Protein AF-A0A2N5S054-F1 (afdb_monomer)

Nearest PDB structures (foldseek):
  4c1m-assembly1_D  TM=6.687E-01  e=3.571E-03  Homo sapiens
  7qzr-assembly2_D  TM=5.203E-01  e=6.851E-03  Homo sapiens

Secondary structure (DSSP, 8-state):
----------------------PPP---PPPGGGS--S-SSS--HHHH-SSHHHHTTTB---TTTTTS-PBPTT--S-GGGGGS-HHHHHHHHHHHHHHHHHHHHHHHH-TT--S-SSGGG-S-HHHHHHHHHHHHHHHHHHHHHHHHHIIIIIIHHHHTTGGGSS------TTS--EETTEEPP-SS-----HHHHHHT--GGG--HHHHHHHHHHHHT-S--TTSPPSSPBPTTT-PBPHHHHHHHHHHHHHSPPPPP-TT-S-GGGHHHHHHHHHHHHHHHHHHHTT-

Organism: NCBI:txid200324

pLDDT: mean 81.99, std 19.36, range [29.09, 98.69]

Sequence (291 aa):
MDSKPNSDNPKPEQNQKKPESNDPPKKRGRSKQWQNLTSSYLSLDPLYGVDQTKQDKVWDYSEGNLGKGLLYPDTFASSRLLLMPSASCALLVLFCRNHNRVAERVLQLNEQKRWNTNPSELSSQEQRRKQDDEVFGAARLVNCNYFVQMILHDYLQSILGSVQADSDWSLDPRMQVKTLLGTTPKAVGNSVSIEFNILYRWHSCLSMLQTQWLEEQMSKGLPSRMKQGTYERDPNTGRFRDEDIARILRDSTNDVAGAFGAHHTPAVMRWIDCQGMRTARCEKEMAQIKQ

Radius of gyration: 26.97 Å; Cα contacts (8 Å, |Δi|>4): 244; chains: 1; bounding box: 60×83×76 Å

Mean predicted aligned error: 10.72 Å

Solvent-accessible surface area (backbone atoms only — not comparable to full-atom values): 17677 Å² total; per-residue (Å²): 135,88,82,84,87,88,78,89,86,88,83,82,88,79,86,74,82,74,81,82,74,88,65,74,78,76,72,79,68,80,75,67,83,88,55,81,87,59,75,60,59,81,68,52,37,56,44,48,26,79,46,69,81,40,26,62,73,25,44,37,74,50,84,95,42,39,26,44,25,33,54,40,55,60,41,56,42,45,69,71,48,76,80,46,64,68,49,64,46,45,52,44,29,51,52,35,50,49,27,36,55,40,14,53,48,52,44,70,61,39,86,83,63,82,67,64,71,56,32,84,76,50,90,43,73,66,58,18,49,54,44,12,54,53,36,28,50,52,19,49,53,53,45,27,47,53,54,51,48,47,42,34,59,52,50,48,23,56,79,69,49,35,76,80,44,100,51,92,73,57,71,59,90,80,62,82,62,78,48,100,91,44,76,69,89,73,90,84,72,71,74,77,49,69,67,58,59,61,69,68,65,59,60,19,37,50,22,70,68,58,45,54,52,49,47,52,45,58,72,74,41,74,79,62,101,79,64,83,61,101,67,68,56,43,89,87,71,49,32,63,54,66,70,56,47,52,48,45,47,52,55,54,71,71,52,64,61,31,60,85,56,87,93,41,54,46,77,84,48,44,63,59,52,52,48,51,56,50,51,59,51,58,48,55,58,57,56,63,76,72,113

InterPro domains:
  IPR010255 Haem peroxidase superfamily [SSF48113] (29-281)
  IPR019791 Haem peroxidase, animal-type [PF03098] (88-263)
  IPR019791 Haem peroxidase, animal-type [PS50292] (1-291)
  IPR037120 Haem peroxidase domain superfamily, animal type [G3DSA:1.10.640.10] (2-280)
  IPR050783 Oxylipin biosynthesis and metabolism [PTHR11903] (30-281)

Foldseek 3Di:
DDDDDDDDDDDDDPPDDDPDPPDDPPPPPDPCVPPDQADLDLQPCQAQNRDPVLNVVQWDCPPQCQLLLAGAQLDGRDPVCVLPACLVSLVSNVLNVQLSVQSLVCLVPCVVVPGPSRLVPDPDSVNSNVSNVVSNVVSSVVSSVVVVCCCFQPVVCVVVVVVVPPDSDTDDLPDWDADPVGTDDPPPDDDQDLVNVLVPPVLLFAFPVRLVVSVVCVVVPPDDPDDDDPFDADPVRRYTDPVVSVVSNVVVVVGGTGDDDPPSRRPSCVVVNVVSVVVVVVVVVVVVVVD

Structure (mmCIF, N/CA/C/O backbone):
data_AF-A0A2N5S054-F1
#
_entry.id   AF-A0A2N5S054-F1
#
loop_
_atom_site.group_PDB
_atom_site.id
_atom_site.type_symbol
_atom_site.label_atom_id
_atom_site.label_alt_id
_atom_site.label_comp_id
_atom_site.label_asym_id
_atom_site.label_entity_id
_atom_site.label_seq_id
_atom_site.pdbx_PDB_ins_code
_atom_site.Cartn_x
_atom_site.Cartn_y
_atom_site.Cartn_z
_atom_site.occupancy
_atom_site.B_iso_or_equiv
_atom_site.auth_seq_id
_atom_site.auth_comp_id
_atom_site.auth_asym_id
_atom_site.auth_atom_id
_atom_site.pdbx_PDB_model_num
ATOM 1 N N . MET A 1 1 ? 19.053 49.760 -49.412 1.00 30.61 1 MET A N 1
ATOM 2 C CA . MET A 1 1 ? 19.128 51.202 -49.135 1.00 30.61 1 MET A CA 1
ATOM 3 C C . MET A 1 1 ? 17.710 51.698 -48.945 1.00 30.61 1 MET A C 1
ATOM 5 O O . MET A 1 1 ? 16.926 51.628 -49.877 1.00 30.61 1 MET A O 1
ATOM 9 N N . ASP A 1 2 ? 17.414 52.000 -47.683 1.00 30.97 2 ASP A N 1
ATOM 10 C CA . ASP A 1 2 ? 16.563 53.074 -47.163 1.00 30.97 2 ASP A CA 1
ATOM 11 C C . ASP A 1 2 ? 15.154 53.267 -47.728 1.00 30.97 2 ASP A C 1
ATOM 13 O O . ASP A 1 2 ? 14.963 53.674 -48.866 1.00 30.97 2 ASP A O 1
ATOM 17 N N . SER A 1 3 ? 14.138 53.140 -46.868 1.00 29.09 3 SER A N 1
ATOM 18 C CA . SER A 1 3 ? 13.658 54.259 -46.029 1.00 29.09 3 SER A CA 1
ATOM 19 C C . SER A 1 3 ? 12.203 54.033 -45.567 1.00 29.09 3 SER A C 1
ATOM 21 O O . SER A 1 3 ? 11.281 53.885 -46.359 1.00 29.09 3 SER A O 1
ATOM 23 N N . LYS A 1 4 ? 11.986 54.021 -44.245 1.00 39.56 4 LYS A N 1
ATOM 24 C CA . LYS A 1 4 ? 10.765 54.584 -43.622 1.00 39.56 4 LYS A CA 1
ATOM 25 C C . LYS A 1 4 ? 10.947 56.121 -43.614 1.00 39.56 4 LYS A C 1
ATOM 27 O O . LYS A 1 4 ? 12.121 56.505 -43.595 1.00 39.56 4 LYS A O 1
ATOM 32 N N . PRO A 1 5 ? 9.917 57.009 -43.566 1.00 46.81 5 PRO A N 1
ATOM 33 C CA . PRO A 1 5 ? 9.074 57.172 -42.358 1.00 46.81 5 PRO A CA 1
ATOM 34 C C . PRO A 1 5 ? 7.695 57.885 -42.523 1.00 46.81 5 PRO A C 1
ATOM 36 O O . PRO A 1 5 ? 7.260 58.193 -43.627 1.00 46.81 5 PRO A O 1
ATOM 39 N N . ASN A 1 6 ? 7.100 58.194 -41.354 1.00 31.61 6 ASN A N 1
ATOM 40 C CA . ASN A 1 6 ? 6.039 59.166 -41.012 1.00 31.61 6 ASN A CA 1
ATOM 41 C C . ASN A 1 6 ? 4.564 58.729 -41.099 1.00 31.61 6 ASN A C 1
ATOM 43 O O . ASN A 1 6 ? 4.168 58.070 -42.049 1.00 31.61 6 ASN A O 1
ATOM 47 N N . SER A 1 7 ? 3.662 59.105 -40.180 1.00 32.12 7 SER A N 1
ATOM 48 C CA . SER A 1 7 ? 3.719 59.785 -38.858 1.00 32.12 7 SER A CA 1
ATOM 49 C C . SER A 1 7 ? 2.276 59.933 -38.327 1.00 32.12 7 SER A C 1
ATOM 51 O O . SER A 1 7 ? 1.384 60.129 -39.145 1.00 32.12 7 SER A O 1
ATOM 53 N N . ASP A 1 8 ? 2.096 59.857 -36.998 1.00 30.77 8 ASP A N 1
ATOM 54 C CA . ASP A 1 8 ? 1.244 60.667 -36.081 1.00 30.77 8 ASP A CA 1
ATOM 55 C C . ASP A 1 8 ? -0.189 61.070 -36.529 1.00 30.77 8 ASP A C 1
ATOM 57 O O . ASP A 1 8 ? -0.374 61.636 -37.596 1.00 30.77 8 ASP A O 1
ATOM 61 N N . ASN A 1 9 ? -1.296 60.940 -35.774 1.00 32.72 9 ASN A N 1
ATOM 62 C CA . ASN A 1 9 ? -1.596 61.259 -34.359 1.00 32.72 9 ASN A CA 1
ATOM 63 C C . ASN A 1 9 ? -3.137 60.992 -34.123 1.00 32.72 9 ASN A C 1
ATOM 65 O O . ASN A 1 9 ? -3.828 60.666 -35.088 1.00 32.72 9 ASN A O 1
ATOM 69 N N . PRO A 1 10 ? -3.793 61.286 -32.974 1.00 38.50 10 PRO A N 1
ATOM 70 C CA . PRO A 1 10 ? -3.786 60.643 -31.649 1.00 38.50 10 PRO A CA 1
ATOM 71 C C . PRO A 1 10 ? -5.202 60.145 -31.197 1.00 38.50 10 PRO A C 1
ATOM 73 O O . PRO A 1 10 ? -6.227 60.561 -31.735 1.00 38.50 10 PRO A O 1
ATOM 76 N N . LYS A 1 11 ? -5.315 59.311 -30.148 1.00 29.77 11 LYS A N 1
ATOM 77 C CA . LYS A 1 11 ? -6.580 59.113 -29.388 1.00 29.77 11 LYS A CA 1
ATOM 78 C C . LYS A 1 11 ? -6.310 59.048 -27.871 1.00 29.77 11 LYS A C 1
ATOM 80 O O . LYS A 1 11 ? -5.222 58.634 -27.487 1.00 29.77 11 LYS A O 1
ATOM 85 N N . PRO A 1 12 ? -7.252 59.506 -27.024 1.00 32.34 12 PRO A N 1
ATOM 86 C CA . PRO A 1 12 ? -6.952 60.217 -25.778 1.00 32.34 12 PRO A CA 1
ATOM 87 C C . PRO A 1 12 ? -6.637 59.307 -24.587 1.00 32.34 12 PRO A C 1
ATOM 89 O O . PRO A 1 12 ? -7.270 58.267 -24.406 1.00 32.34 12 PRO A O 1
ATOM 92 N N . GLU A 1 13 ? -5.728 59.766 -23.726 1.00 35.09 13 GLU A N 1
ATOM 93 C CA . GLU A 1 13 ? -5.459 59.195 -22.405 1.00 35.09 13 GLU A CA 1
ATOM 94 C C . GLU A 1 13 ? -6.691 59.316 -21.494 1.00 35.09 13 GLU A C 1
ATOM 96 O O . GLU A 1 13 ? -7.035 60.396 -21.011 1.00 35.09 13 GLU A O 1
ATOM 101 N N . GLN A 1 14 ? -7.344 58.189 -21.206 1.00 34.50 14 GLN A N 1
ATOM 102 C CA . GLN A 1 14 ? -8.217 58.080 -20.041 1.00 34.50 14 GLN A CA 1
ATOM 103 C C . GLN A 1 14 ? -7.384 57.635 -18.844 1.00 34.50 14 GLN A C 1
ATOM 105 O O . GLN A 1 14 ? -7.076 56.459 -18.656 1.00 34.50 14 GLN A O 1
ATOM 110 N N . ASN A 1 15 ? -7.023 58.617 -18.028 1.00 38.12 15 ASN A N 1
ATOM 111 C CA . ASN A 1 15 ? -6.326 58.441 -16.766 1.00 38.12 15 ASN A CA 1
ATOM 112 C C . ASN A 1 15 ? -7.302 57.882 -15.708 1.00 38.12 15 ASN A C 1
ATOM 114 O O . ASN A 1 15 ? -7.863 58.622 -14.903 1.00 38.12 15 ASN A O 1
ATOM 118 N N . GLN A 1 16 ? -7.550 56.569 -15.717 1.00 35.28 16 GLN A N 1
ATOM 119 C CA . GLN A 1 16 ? -8.198 55.882 -14.594 1.00 35.28 16 GLN A CA 1
ATOM 120 C C . GLN A 1 16 ? -7.120 55.293 -13.681 1.00 35.28 16 GLN A C 1
ATOM 122 O O . GLN A 1 16 ? -6.597 54.203 -13.915 1.00 35.28 16 GLN A O 1
ATOM 127 N N . LYS A 1 17 ? -6.782 56.034 -12.618 1.00 36.22 17 LYS A N 1
ATOM 128 C CA . LYS A 1 17 ? -5.983 55.524 -11.497 1.00 36.22 17 LYS A CA 1
ATOM 129 C C . LYS A 1 17 ? -6.700 54.318 -10.882 1.00 36.22 17 LYS A C 1
ATOM 131 O O . LYS A 1 17 ? -7.751 54.464 -10.263 1.00 36.22 17 LYS A O 1
ATOM 136 N N . LYS A 1 18 ? -6.119 53.128 -11.043 1.00 34.00 18 LYS A N 1
ATOM 137 C CA . LYS A 1 18 ? -6.469 51.937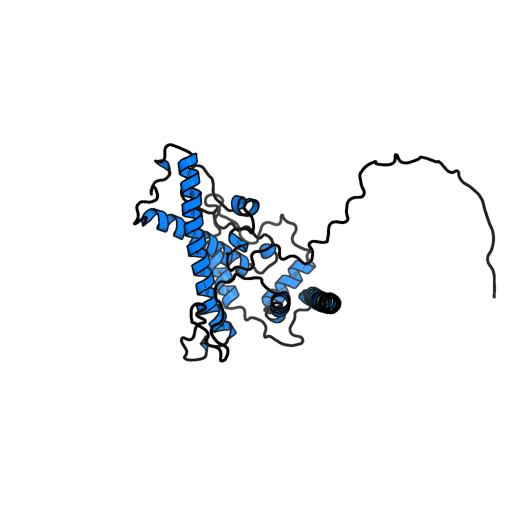 -10.258 1.00 34.00 18 LYS A CA 1
ATOM 138 C C . LYS A 1 18 ? -6.231 52.260 -8.773 1.00 34.00 18 LYS A C 1
ATOM 140 O O . LYS A 1 18 ? -5.164 52.795 -8.472 1.00 34.00 18 LYS A O 1
ATOM 145 N N . PRO A 1 19 ? -7.166 51.962 -7.856 1.00 35.19 19 PRO A N 1
ATOM 146 C CA . PRO A 1 19 ? -6.929 52.182 -6.436 1.00 35.19 19 PRO A CA 1
ATOM 147 C C . PRO A 1 19 ? -5.748 51.318 -5.979 1.00 35.19 19 PRO A C 1
ATOM 149 O O . PRO A 1 19 ? -5.710 50.114 -6.244 1.00 35.19 19 PRO A O 1
ATOM 152 N N . GLU A 1 20 ? -4.770 51.955 -5.337 1.00 41.69 20 GLU A N 1
ATOM 153 C CA . GLU A 1 20 ? -3.625 51.289 -4.723 1.00 41.69 20 GLU A CA 1
ATOM 154 C C . GLU A 1 20 ? -4.137 50.347 -3.627 1.00 41.69 20 GLU A C 1
ATOM 156 O O . GLU A 1 20 ? -4.683 50.772 -2.609 1.00 41.69 20 GLU A O 1
ATOM 161 N N . SER A 1 21 ? -4.013 49.040 -3.860 1.00 42.56 21 SER A N 1
ATOM 162 C CA . SER A 1 21 ? -4.287 48.034 -2.841 1.00 42.56 21 SER A CA 1
ATOM 163 C C . SER A 1 21 ? -3.214 48.139 -1.757 1.00 42.56 21 SER A C 1
ATOM 165 O O . SER A 1 21 ? -2.057 47.811 -2.017 1.00 42.56 21 SER A O 1
ATOM 167 N N . ASN A 1 22 ? -3.603 48.522 -0.540 1.00 44.69 22 ASN A N 1
ATOM 168 C CA . ASN A 1 22 ? -2.749 48.518 0.659 1.00 44.69 22 ASN A CA 1
ATOM 169 C C . ASN A 1 22 ? -2.414 47.101 1.174 1.00 44.69 22 ASN A C 1
ATOM 171 O O . ASN A 1 22 ? -2.029 46.932 2.331 1.00 44.69 22 ASN A O 1
ATOM 175 N N . ASP A 1 23 ? -2.545 46.072 0.336 1.00 46.59 23 ASP A N 1
ATOM 176 C CA . ASP A 1 23 ? -2.103 44.737 0.705 1.00 46.59 23 ASP A CA 1
ATOM 177 C C . ASP A 1 23 ? -0.570 44.702 0.682 1.00 46.59 23 ASP A C 1
ATOM 179 O O . ASP A 1 23 ? 0.038 45.065 -0.334 1.00 46.59 23 ASP A O 1
ATOM 183 N N . PRO A 1 24 ? 0.089 44.249 1.765 1.00 42.38 24 PRO A N 1
ATOM 184 C CA . PRO A 1 24 ? 1.530 44.071 1.750 1.00 42.38 24 PRO A CA 1
ATOM 185 C C . PRO A 1 24 ? 1.906 43.155 0.578 1.00 42.38 24 PRO A C 1
ATOM 187 O O . PRO A 1 24 ? 1.169 42.207 0.280 1.00 42.38 24 PRO A O 1
ATOM 190 N N . PRO A 1 25 ? 3.047 43.398 -0.096 1.00 42.62 25 PRO A N 1
ATOM 191 C CA . PRO A 1 25 ? 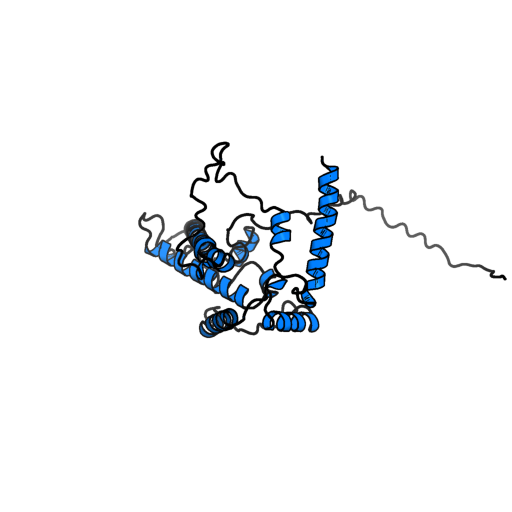3.461 42.584 -1.226 1.00 42.62 25 PRO A CA 1
ATOM 192 C C . PRO A 1 25 ? 3.446 41.125 -0.782 1.00 42.62 25 PRO A C 1
ATOM 194 O O . PRO A 1 25 ? 4.136 40.765 0.177 1.00 42.62 25 PRO A O 1
ATOM 197 N N . LYS A 1 26 ? 2.621 40.293 -1.440 1.00 45.16 26 LYS A N 1
ATOM 198 C CA . LYS A 1 26 ? 2.581 38.849 -1.188 1.00 45.16 26 LYS A CA 1
ATOM 199 C C . LYS A 1 26 ? 4.023 38.372 -1.238 1.00 45.16 26 LYS A C 1
ATOM 201 O O . LYS A 1 26 ? 4.615 38.342 -2.318 1.00 45.16 26 LYS A O 1
ATOM 206 N N . LYS A 1 27 ? 4.602 38.043 -0.075 1.00 42.19 27 LYS A N 1
ATOM 207 C CA . LYS A 1 27 ? 5.931 37.435 -0.001 1.00 42.19 27 LYS A CA 1
ATOM 208 C C . LYS A 1 27 ? 5.878 36.282 -0.989 1.00 42.19 27 LYS A C 1
ATOM 210 O O . LYS A 1 27 ? 5.058 35.384 -0.804 1.00 42.19 27 LYS A O 1
ATOM 215 N N . ARG A 1 28 ? 6.672 36.342 -2.066 1.00 47.38 28 ARG A N 1
ATOM 216 C CA . ARG A 1 28 ? 6.869 35.205 -2.970 1.00 47.38 28 ARG A CA 1
ATOM 217 C C . ARG A 1 28 ? 7.272 34.054 -2.061 1.00 47.38 28 ARG A C 1
ATOM 219 O O . ARG A 1 28 ? 8.390 34.043 -1.548 1.00 47.38 28 ARG A O 1
ATOM 226 N N . GLY A 1 29 ? 6.318 33.179 -1.746 1.00 45.22 29 GLY A N 1
ATOM 227 C CA . GLY A 1 29 ? 6.563 32.061 -0.854 1.00 45.22 29 GLY A CA 1
ATOM 228 C C . GLY A 1 29 ? 7.754 31.308 -1.418 1.00 45.22 29 GLY A C 1
ATOM 229 O O . GLY A 1 29 ? 7.822 31.108 -2.634 1.00 45.22 29 GLY A O 1
ATOM 230 N N . ARG A 1 30 ? 8.721 30.946 -0.568 1.00 48.72 30 ARG A N 1
ATOM 231 C CA . ARG A 1 30 ? 9.782 30.029 -0.992 1.00 48.72 30 ARG A CA 1
ATOM 232 C C . ARG A 1 30 ? 9.091 28.841 -1.652 1.00 48.72 30 ARG A C 1
ATOM 234 O O . ARG A 1 30 ? 8.227 28.214 -1.040 1.00 48.72 30 ARG A O 1
ATOM 241 N N . SER A 1 31 ? 9.413 28.610 -2.919 1.00 56.06 31 SER A N 1
ATOM 242 C CA . SER A 1 31 ? 8.866 27.502 -3.688 1.00 56.06 31 SER A CA 1
ATOM 243 C C . SER A 1 31 ? 9.067 26.204 -2.895 1.00 56.06 31 SER A C 1
ATOM 245 O O . SER A 1 31 ? 10.200 25.857 -2.565 1.00 56.06 31 SER A O 1
ATOM 247 N N . LYS A 1 32 ? 7.978 25.491 -2.569 1.00 63.91 32 LYS A N 1
ATOM 248 C CA . LYS A 1 32 ? 8.025 24.160 -1.926 1.00 63.91 32 LYS A CA 1
ATOM 249 C C . LYS A 1 32 ? 8.484 23.053 -2.889 1.00 63.91 32 LYS A C 1
ATOM 251 O O . LYS A 1 32 ? 8.417 21.881 -2.548 1.00 63.91 32 LYS A O 1
ATOM 256 N N . GLN A 1 33 ? 8.927 23.413 -4.093 1.00 65.31 33 GLN A N 1
ATOM 257 C CA . GLN A 1 33 ? 9.275 22.495 -5.180 1.00 65.31 33 GLN A CA 1
ATOM 258 C C . GLN A 1 33 ? 10.312 21.433 -4.796 1.00 65.31 33 GLN A C 1
ATOM 260 O O . GLN A 1 33 ? 10.267 20.337 -5.338 1.00 65.31 33 GLN A O 1
ATOM 265 N N . TRP A 1 34 ? 11.197 21.740 -3.846 1.00 73.31 34 TRP A N 1
ATOM 266 C CA . TRP A 1 34 ? 12.294 20.863 -3.415 1.00 73.31 34 TRP A CA 1
ATOM 267 C C . TRP A 1 34 ? 12.008 20.113 -2.107 1.00 73.31 34 TRP A C 1
ATOM 269 O O . TRP A 1 34 ? 12.920 19.575 -1.488 1.00 73.31 34 TRP A O 1
ATOM 279 N N . GLN A 1 35 ? 10.760 20.121 -1.634 1.00 79.94 35 GLN A N 1
ATOM 280 C CA . GLN A 1 35 ? 10.375 19.448 -0.396 1.00 79.94 35 GLN A CA 1
ATOM 281 C C . GLN A 1 35 ? 9.668 18.131 -0.706 1.00 79.94 35 GLN A C 1
ATOM 283 O O . GLN A 1 35 ? 8.703 18.101 -1.471 1.00 79.94 35 GLN A O 1
ATOM 288 N N . ASN A 1 36 ? 10.112 17.046 -0.068 1.00 82.88 36 ASN A N 1
ATOM 289 C CA . ASN A 1 36 ? 9.360 15.798 -0.070 1.00 82.88 36 ASN A CA 1
ATOM 290 C C . ASN A 1 36 ? 8.047 16.007 0.705 1.00 82.88 36 ASN A C 1
ATOM 292 O O . ASN A 1 36 ? 8.062 16.326 1.891 1.00 82.88 36 ASN A O 1
ATOM 296 N N . LEU A 1 37 ? 6.914 15.843 0.020 1.00 85.81 37 LEU A N 1
ATOM 297 C CA . LEU A 1 37 ? 5.570 15.963 0.602 1.00 85.81 37 LEU A CA 1
ATOM 298 C C . LEU A 1 37 ? 4.996 14.607 1.050 1.00 85.81 37 LEU A C 1
ATOM 300 O O . LEU A 1 37 ? 3.791 14.487 1.272 1.00 85.81 37 LEU A O 1
ATOM 304 N N . THR A 1 38 ? 5.839 13.579 1.111 1.00 86.44 38 THR A N 1
ATOM 305 C CA . THR A 1 38 ? 5.499 12.215 1.529 1.00 86.44 38 THR A CA 1
ATOM 306 C C . THR A 1 38 ? 6.429 11.759 2.645 1.00 86.44 38 THR A C 1
ATOM 308 O O . THR A 1 38 ? 7.505 12.335 2.830 1.00 86.44 38 THR A O 1
ATOM 311 N N . SER A 1 39 ? 6.021 10.739 3.400 1.00 89.06 39 SER A N 1
ATOM 312 C CA . SER A 1 39 ? 6.882 10.137 4.411 1.00 89.06 39 SER A CA 1
ATOM 313 C C . SER A 1 39 ? 8.142 9.556 3.769 1.00 89.06 39 SER A C 1
ATOM 315 O O . SER A 1 39 ? 8.093 8.931 2.711 1.00 89.06 39 SER A O 1
ATOM 317 N N . SER A 1 40 ? 9.279 9.722 4.443 1.00 90.44 40 SER A N 1
ATOM 318 C CA . SER A 1 40 ? 10.509 8.995 4.106 1.00 90.44 40 SER A CA 1
ATOM 319 C C . SER A 1 40 ? 10.485 7.551 4.626 1.00 90.44 40 SER A C 1
ATOM 321 O O . SER A 1 40 ? 11.452 6.823 4.445 1.00 90.44 40 SER A O 1
ATOM 323 N N . TYR A 1 41 ? 9.420 7.118 5.299 1.00 91.19 41 TYR A N 1
ATOM 324 C CA . TYR A 1 41 ? 9.305 5.777 5.869 1.00 91.19 41 TYR A CA 1
ATOM 325 C C . TYR A 1 41 ? 8.417 4.869 5.014 1.00 91.19 41 TYR A C 1
ATOM 327 O O . TYR A 1 41 ? 7.605 5.324 4.210 1.00 91.19 41 TYR A O 1
ATOM 335 N N . LEU A 1 42 ? 8.534 3.559 5.234 1.00 91.44 42 LEU A N 1
ATOM 336 C CA . LEU A 1 42 ? 7.680 2.537 4.621 1.00 91.44 42 LEU A CA 1
ATOM 337 C C . LEU A 1 42 ? 6.309 2.482 5.323 1.00 91.44 42 LEU A C 1
ATOM 339 O O . LEU A 1 42 ? 5.945 1.486 5.940 1.00 91.44 42 LEU A O 1
ATOM 343 N N . SER A 1 43 ? 5.562 3.587 5.267 1.00 93.19 43 SER A N 1
ATOM 344 C CA . SER A 1 43 ? 4.316 3.810 6.019 1.00 93.19 43 SER A CA 1
ATOM 345 C C . SER A 1 43 ? 3.029 3.574 5.218 1.00 93.19 43 SER A C 1
ATOM 347 O O . SER A 1 43 ? 1.944 3.936 5.684 1.00 93.19 43 SER A O 1
ATOM 349 N N . LEU A 1 44 ? 3.142 2.967 4.025 1.00 95.75 44 LEU A N 1
ATOM 350 C CA . LEU A 1 44 ? 2.027 2.702 3.104 1.00 95.75 44 LEU A CA 1
ATOM 351 C C . LEU A 1 44 ? 1.156 3.947 2.826 1.00 95.75 44 LEU A C 1
ATOM 353 O O . LEU A 1 44 ? -0.056 3.853 2.634 1.00 95.75 44 LEU A O 1
ATOM 357 N N . ASP A 1 45 ? 1.771 5.128 2.756 1.00 94.88 45 ASP A N 1
ATOM 358 C CA . ASP A 1 45 ? 1.077 6.396 2.493 1.00 94.88 45 ASP A CA 1
ATOM 359 C C . ASP A 1 45 ? 0.185 6.393 1.237 1.00 94.88 45 ASP A C 1
ATOM 361 O O . ASP A 1 45 ? -0.833 7.088 1.244 1.00 94.88 45 ASP A O 1
ATOM 365 N N . PRO A 1 46 ? 0.482 5.641 0.151 1.00 95.56 46 PRO A N 1
ATOM 366 C CA . PRO A 1 46 ? -0.446 5.560 -0.969 1.00 95.56 46 PRO A CA 1
ATOM 367 C C . PRO A 1 46 ? -1.823 4.991 -0.603 1.00 95.56 46 PRO A C 1
ATOM 369 O O . PRO A 1 46 ? -2.815 5.409 -1.201 1.00 95.56 46 PRO A O 1
ATOM 372 N N . LEU A 1 47 ? -1.881 4.093 0.388 1.00 97.38 47 LEU A N 1
ATOM 373 C CA . LEU A 1 47 ? -3.117 3.567 0.960 1.00 97.38 47 LEU A CA 1
ATOM 374 C C . LEU A 1 47 ? -3.703 4.546 1.982 1.00 97.38 47 LEU A C 1
ATOM 376 O O . LEU A 1 47 ? -4.836 4.987 1.819 1.00 97.38 47 LEU A O 1
ATOM 380 N N . TYR A 1 48 ? -2.914 4.902 3.001 1.00 97.69 48 TYR A N 1
ATOM 381 C CA . TYR A 1 48 ? -3.398 5.577 4.211 1.00 97.69 48 TYR A CA 1
ATOM 382 C C . TYR A 1 48 ? -3.413 7.105 4.155 1.00 97.69 48 TYR A C 1
ATOM 384 O O . TYR A 1 48 ? -4.014 7.727 5.021 1.00 97.69 48 TYR A O 1
ATOM 392 N N . GLY A 1 49 ? -2.733 7.724 3.194 1.00 95.62 49 GLY A N 1
ATOM 393 C CA . GLY A 1 49 ? -2.508 9.166 3.170 1.00 95.62 49 GLY A CA 1
ATOM 394 C C . GLY A 1 49 ? -1.273 9.605 3.965 1.00 95.62 49 GLY A C 1
ATOM 395 O O . GLY A 1 49 ? -0.734 8.873 4.790 1.00 95.62 49 GLY A O 1
ATOM 396 N N . VAL A 1 50 ? -0.813 10.824 3.670 1.00 92.56 50 VAL A N 1
ATOM 397 C CA . VAL A 1 50 ? 0.386 11.445 4.278 1.00 92.56 50 VAL A CA 1
ATOM 398 C C . VAL A 1 50 ? 0.054 12.358 5.463 1.00 92.56 50 VAL A C 1
ATOM 400 O O . VAL A 1 50 ? 0.947 12.783 6.187 1.00 92.56 50 VAL A O 1
ATOM 403 N N . ASP A 1 51 ? -1.221 12.705 5.624 1.00 93.25 51 ASP A N 1
ATOM 404 C CA . ASP A 1 51 ? -1.748 13.618 6.635 1.00 93.25 51 ASP A CA 1
ATOM 405 C C . ASP A 1 51 ? -3.141 13.140 7.075 1.00 93.25 51 ASP A C 1
ATOM 407 O O . ASP A 1 51 ? -3.770 12.338 6.375 1.00 93.25 51 ASP A O 1
ATOM 411 N N . GLN A 1 52 ? -3.616 13.632 8.225 1.00 93.88 52 GLN A N 1
ATOM 412 C CA . GLN A 1 52 ? -4.905 13.226 8.795 1.00 93.88 52 GLN A CA 1
ATOM 413 C C . GLN A 1 52 ? -6.054 13.477 7.814 1.00 93.88 52 GLN A C 1
ATOM 415 O O . GLN A 1 52 ? -6.857 12.593 7.555 1.00 93.88 52 GLN A O 1
ATOM 420 N N . THR A 1 53 ? -6.064 14.634 7.146 1.00 95.25 53 THR A N 1
ATOM 421 C CA . THR A 1 53 ? -7.118 14.998 6.188 1.00 95.25 53 THR A CA 1
ATOM 422 C C . THR A 1 53 ? -7.242 14.016 5.020 1.00 95.25 53 THR A C 1
ATOM 424 O O . THR A 1 53 ? -8.330 13.838 4.473 1.00 95.25 53 THR A O 1
ATOM 427 N N . LYS A 1 54 ? -6.143 13.403 4.569 1.00 94.81 54 LYS A N 1
ATOM 428 C CA . LYS A 1 54 ? -6.177 12.345 3.547 1.00 94.81 54 LYS A CA 1
ATOM 429 C C . LYS A 1 54 ? -6.521 10.986 4.132 1.00 94.81 54 LYS A C 1
ATOM 431 O O . LYS A 1 54 ? -7.178 10.211 3.443 1.00 94.81 54 LYS A O 1
ATOM 436 N N . GLN A 1 55 ? -6.086 10.712 5.354 1.00 96.06 55 GLN A N 1
ATOM 437 C CA . GLN A 1 55 ? -6.403 9.477 6.058 1.00 96.06 55 GLN A CA 1
ATOM 438 C C . GLN A 1 55 ? -7.902 9.360 6.351 1.00 96.06 55 GLN A C 1
ATOM 440 O O . GLN A 1 55 ? -8.505 8.338 6.033 1.00 96.06 55 GLN A O 1
ATOM 445 N N . ASP A 1 56 ? -8.535 10.448 6.784 1.00 95.62 56 ASP A N 1
ATOM 446 C CA . ASP A 1 56 ? -9.977 10.517 7.052 1.00 95.62 56 ASP A CA 1
ATOM 447 C C . ASP A 1 56 ? -10.836 10.218 5.810 1.00 95.62 56 ASP A C 1
ATOM 449 O O . ASP A 1 56 ? -12.002 9.858 5.924 1.00 95.62 56 ASP A O 1
ATOM 453 N N . LYS A 1 57 ? -10.281 10.360 4.596 1.00 95.81 57 LYS A N 1
ATOM 454 C CA . LYS A 1 57 ? -11.001 10.060 3.342 1.00 95.81 57 LYS A CA 1
ATOM 455 C C . LYS A 1 57 ? -11.090 8.574 3.033 1.00 95.81 57 LYS A C 1
ATOM 457 O O 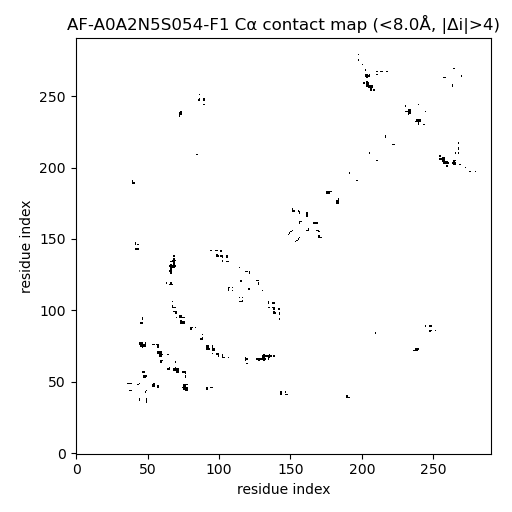. LYS A 1 57 ? -11.898 8.189 2.193 1.00 95.81 57 LYS A O 1
ATOM 462 N N . VAL A 1 58 ? -10.215 7.768 3.624 1.00 96.81 58 VAL A N 1
ATOM 463 C CA . VAL A 1 58 ? -10.165 6.320 3.391 1.00 96.81 58 VAL A CA 1
ATOM 464 C C . VAL A 1 58 ? -10.655 5.527 4.596 1.00 96.81 58 VAL A C 1
ATOM 466 O O . VAL A 1 58 ? -10.994 4.359 4.445 1.00 96.81 58 VAL A O 1
ATOM 469 N N . TRP A 1 59 ? -10.710 6.161 5.764 1.00 97.00 59 TRP A N 1
ATOM 470 C CA . TRP A 1 59 ? -11.170 5.583 7.019 1.00 97.00 59 TRP A CA 1
ATOM 471 C C . TRP A 1 59 ? -12.701 5.527 7.086 1.00 97.00 59 TRP A C 1
ATOM 473 O O . TRP A 1 59 ? -13.376 6.531 6.854 1.00 97.00 59 TRP A O 1
ATOM 483 N N . ASP A 1 60 ? -13.252 4.356 7.405 1.00 96.50 60 ASP A N 1
ATOM 484 C CA . ASP A 1 60 ? -14.689 4.145 7.564 1.00 96.50 60 ASP A CA 1
ATOM 485 C C . ASP A 1 60 ? -15.180 4.503 8.977 1.00 96.50 60 ASP A C 1
ATOM 487 O O . ASP A 1 60 ? -15.119 3.697 9.905 1.00 96.50 60 ASP A O 1
ATOM 491 N N . TYR A 1 61 ? -15.721 5.716 9.111 1.00 93.25 61 TYR A N 1
ATOM 492 C CA . TYR A 1 61 ? -16.372 6.209 10.331 1.00 93.25 61 TYR A CA 1
ATOM 493 C C . TYR A 1 61 ? -17.897 6.003 10.344 1.00 93.25 61 TYR A C 1
ATOM 495 O O . TYR A 1 61 ? -18.600 6.661 11.117 1.00 93.25 61 TYR A O 1
ATOM 503 N N . SER A 1 62 ? -18.449 5.144 9.479 1.00 92.75 62 SER A N 1
ATOM 504 C CA . SER A 1 62 ? -19.888 4.864 9.485 1.00 92.75 62 SER A CA 1
ATOM 505 C C . SER A 1 62 ? -20.330 4.266 10.826 1.00 92.75 62 SER A C 1
ATOM 507 O O . SER A 1 62 ? -19.617 3.477 11.441 1.00 92.75 62 SER A O 1
ATOM 509 N N . GLU A 1 63 ? -21.531 4.616 11.297 1.00 88.75 63 GLU A N 1
ATOM 510 C CA . GLU A 1 63 ? -22.003 4.214 12.636 1.00 88.75 63 GLU A CA 1
ATOM 511 C C . GLU A 1 63 ? -22.011 2.691 12.862 1.00 88.75 63 GLU A C 1
ATOM 513 O O . GLU A 1 63 ? -21.814 2.240 13.989 1.00 88.75 63 GLU A O 1
ATOM 518 N N . GLY A 1 64 ? -22.192 1.894 11.801 1.00 89.75 64 GLY A N 1
ATOM 519 C CA . GLY A 1 64 ? -22.142 0.428 11.868 1.00 89.75 64 GLY A CA 1
ATOM 520 C C . GLY A 1 64 ? -20.728 -0.159 11.978 1.00 89.75 64 GLY A C 1
ATOM 521 O O . GLY A 1 64 ? -20.577 -1.315 12.386 1.00 89.75 64 GLY A O 1
ATOM 522 N N . ASN A 1 65 ? -19.700 0.618 11.633 1.00 94.38 65 ASN A N 1
ATOM 523 C CA . ASN A 1 65 ? -18.297 0.199 11.640 1.00 94.38 65 ASN A CA 1
ATOM 524 C C . ASN A 1 65 ? -17.427 0.963 12.641 1.00 94.38 65 ASN A C 1
ATOM 526 O O . ASN A 1 65 ? -16.315 0.522 12.921 1.00 94.38 65 ASN A O 1
ATOM 530 N N . LEU A 1 66 ? -17.944 2.032 13.246 1.00 95.56 66 LEU A N 1
ATOM 531 C CA . LEU A 1 66 ? -17.231 2.802 14.254 1.00 95.56 66 LEU A CA 1
ATOM 532 C C . LEU A 1 66 ? -16.811 1.927 15.448 1.00 95.56 66 LEU A C 1
ATOM 534 O O . LEU A 1 66 ? -17.633 1.267 16.088 1.00 95.56 66 LEU A O 1
ATOM 538 N N . GLY A 1 67 ? -15.522 1.970 15.768 1.00 95.62 67 GLY A N 1
ATOM 539 C CA . GLY A 1 67 ? -14.864 1.166 16.796 1.00 95.62 67 GLY A CA 1
ATOM 540 C C . GLY A 1 67 ? -14.230 -0.122 16.266 1.00 95.62 67 GLY A C 1
ATOM 541 O O . GLY A 1 67 ? -13.682 -0.886 17.066 1.00 95.62 67 GLY A O 1
ATOM 542 N N . LYS A 1 68 ? -14.303 -0.371 14.950 1.00 96.69 68 LYS A N 1
ATOM 543 C CA . LYS A 1 68 ? -13.665 -1.512 14.275 1.00 96.69 68 LYS A CA 1
ATOM 544 C C . LYS A 1 68 ? -12.335 -1.162 13.602 1.00 96.69 68 LYS A C 1
ATOM 546 O O . LYS A 1 68 ? -11.604 -2.080 13.249 1.00 96.69 68 LYS A O 1
ATOM 551 N N . GLY A 1 69 ? -12.023 0.122 13.421 1.00 97.12 69 GLY A N 1
ATOM 552 C CA . GLY A 1 69 ? -10.788 0.605 12.803 1.00 97.12 69 GLY A CA 1
ATOM 553 C C . GLY A 1 69 ? -10.641 0.185 11.340 1.00 97.12 69 GLY A C 1
ATOM 554 O O . GLY A 1 69 ? -9.573 -0.279 10.951 1.00 97.12 69 GLY A O 1
ATOM 555 N N . LEU A 1 70 ? -11.721 0.271 10.554 1.00 98.06 70 LEU A N 1
ATOM 556 C CA . LEU A 1 70 ? -11.771 -0.203 9.166 1.00 98.06 70 LEU A CA 1
ATOM 557 C C . LEU A 1 70 ? -11.497 0.914 8.151 1.00 98.06 70 LEU A C 1
ATOM 559 O O . LEU A 1 70 ? -11.771 2.090 8.378 1.00 98.06 70 LEU A O 1
ATOM 563 N N . LEU A 1 71 ? -11.019 0.520 6.973 1.00 98.38 71 LEU A N 1
ATOM 564 C CA . LEU A 1 71 ? -11.028 1.338 5.763 1.00 98.38 71 LEU A CA 1
ATOM 565 C C . LEU A 1 71 ? -12.308 1.096 4.959 1.00 98.38 71 LEU A C 1
ATOM 567 O O . LEU A 1 71 ? -12.830 -0.025 4.933 1.00 98.38 71 LEU A O 1
ATOM 571 N N . TYR A 1 72 ? -12.741 2.109 4.204 1.00 97.75 72 TYR A N 1
ATOM 572 C CA . TYR A 1 72 ? -13.779 1.926 3.194 1.00 97.75 72 TYR A CA 1
ATOM 573 C C . TYR A 1 72 ? -13.354 0.859 2.175 1.00 97.75 72 TYR A C 1
ATOM 575 O O . TYR A 1 72 ? -12.196 0.863 1.736 1.00 97.75 72 TYR A O 1
ATOM 583 N N . PRO A 1 73 ? -14.278 -0.021 1.745 1.00 97.00 73 PRO A N 1
ATOM 584 C CA . PRO A 1 73 ? -13.959 -1.112 0.836 1.00 97.00 73 PRO A CA 1
ATOM 585 C C . PRO A 1 73 ? -13.197 -0.656 -0.413 1.00 97.00 73 PRO A C 1
ATOM 587 O O . PRO A 1 73 ? -13.586 0.281 -1.117 1.00 97.00 73 PRO A O 1
ATOM 590 N N . ASP A 1 74 ? -12.084 -1.334 -0.684 1.00 96.25 74 ASP A N 1
ATOM 591 C CA . ASP A 1 74 ? -11.250 -1.178 -1.876 1.00 96.25 74 ASP A CA 1
ATOM 592 C C . ASP A 1 74 ? -10.849 0.282 -2.183 1.00 96.25 74 ASP A C 1
ATOM 594 O O . ASP A 1 74 ? -10.765 0.684 -3.344 1.00 96.25 74 ASP A O 1
ATOM 598 N N . THR A 1 75 ? -10.625 1.102 -1.154 1.00 94.62 75 THR A N 1
ATOM 599 C CA . THR A 1 75 ? -10.311 2.536 -1.282 1.00 94.62 75 THR A CA 1
ATOM 600 C C . THR A 1 75 ? -8.866 2.837 -0.864 1.00 94.62 75 THR A C 1
ATOM 602 O O . THR A 1 75 ? -8.305 2.177 0.007 1.00 94.62 75 THR A O 1
ATOM 605 N N . PHE A 1 76 ? -8.239 3.838 -1.491 1.00 96.12 76 PHE A N 1
ATOM 606 C CA . PHE A 1 76 ? -6.882 4.292 -1.169 1.00 96.12 76 PHE A CA 1
ATOM 607 C C . PHE A 1 76 ? -6.709 5.802 -1.389 1.00 96.12 76 PHE A C 1
ATOM 609 O O . PHE A 1 76 ? -7.403 6.414 -2.201 1.00 96.12 76 PHE A O 1
ATOM 616 N N . ALA A 1 77 ? -5.768 6.417 -0.667 1.00 95.69 77 ALA A N 1
ATOM 617 C CA . ALA A 1 77 ? -5.651 7.873 -0.587 1.00 95.69 77 ALA A CA 1
ATOM 618 C C . ALA A 1 77 ? -4.965 8.522 -1.806 1.00 95.69 77 ALA A C 1
ATOM 620 O O . ALA A 1 77 ? -5.244 9.674 -2.150 1.00 95.69 77 ALA A O 1
ATOM 621 N N . SER A 1 78 ? -4.019 7.829 -2.449 1.00 91.75 78 SER A N 1
ATOM 622 C CA . SER A 1 78 ? -3.194 8.419 -3.510 1.00 91.75 78 SER A CA 1
ATOM 623 C C . SER A 1 78 ? -3.843 8.332 -4.891 1.00 91.75 78 SER A C 1
ATOM 625 O O . SER A 1 78 ? -3.727 7.326 -5.587 1.00 91.75 78 SER A O 1
ATOM 627 N N . SER A 1 79 ? -4.393 9.450 -5.369 1.00 88.25 79 SER A N 1
ATOM 628 C CA . SER A 1 79 ? -4.908 9.573 -6.742 1.00 88.25 79 SER A CA 1
ATOM 629 C C . SER A 1 79 ? -3.830 9.482 -7.831 1.00 88.25 79 SER A C 1
ATOM 631 O O . SER A 1 79 ? -4.156 9.238 -8.988 1.00 88.25 79 SER A O 1
ATOM 633 N N . ARG A 1 80 ? -2.542 9.645 -7.488 1.00 85.38 80 ARG A N 1
ATOM 634 C CA . ARG A 1 80 ? -1.428 9.568 -8.456 1.00 85.38 80 ARG A CA 1
ATOM 635 C C . ARG A 1 80 ? -1.315 8.196 -9.116 1.00 85.38 80 ARG A C 1
ATOM 637 O O . ARG A 1 80 ? -0.866 8.109 -10.252 1.00 85.38 80 ARG A O 1
ATOM 644 N N . LEU A 1 81 ? -1.721 7.141 -8.410 1.00 86.62 81 LEU A N 1
ATOM 645 C CA . LEU A 1 81 ? -1.643 5.770 -8.914 1.00 86.62 81 LEU A CA 1
ATOM 646 C C . LEU A 1 81 ? -2.711 5.461 -9.964 1.00 86.62 81 LEU A C 1
ATOM 648 O O . LEU A 1 81 ? -2.570 4.489 -10.692 1.00 86.62 81 LEU A O 1
ATOM 652 N N . LEU A 1 82 ? -3.720 6.324 -10.112 1.00 84.94 82 LEU A N 1
ATOM 653 C CA . LEU A 1 82 ? -4.704 6.219 -11.192 1.00 84.94 82 LEU A CA 1
ATOM 654 C C . LEU A 1 82 ? -4.101 6.527 -12.573 1.00 84.94 82 LEU A C 1
ATOM 656 O O . LEU A 1 82 ? -4.730 6.250 -13.586 1.00 84.94 82 LEU A O 1
ATOM 660 N N . LEU A 1 83 ? -2.894 7.104 -12.614 1.00 80.94 83 LEU A N 1
ATOM 661 C CA . LEU A 1 83 ? -2.114 7.316 -13.837 1.00 80.94 83 LEU A CA 1
ATOM 662 C C . LE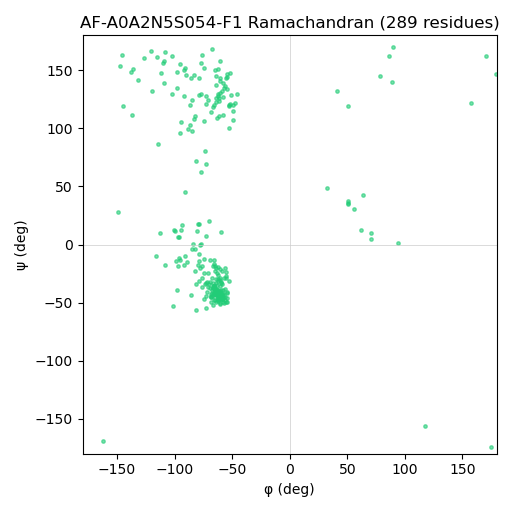U A 1 83 ? -1.077 6.204 -14.075 1.00 80.94 83 LEU A C 1
ATOM 664 O O . LEU A 1 83 ? -0.242 6.330 -14.966 1.00 80.94 83 LEU A O 1
ATOM 668 N N . MET A 1 84 ? -1.092 5.148 -13.261 1.00 84.00 84 MET A N 1
ATOM 669 C CA . MET A 1 84 ? -0.208 3.987 -13.379 1.00 84.00 84 MET A CA 1
ATOM 670 C C . MET A 1 84 ? -0.996 2.760 -13.865 1.00 84.00 84 MET A C 1
ATOM 672 O O . MET A 1 84 ? -2.230 2.777 -13.824 1.00 84.00 84 MET A O 1
ATOM 676 N N . PRO A 1 85 ? -0.316 1.687 -14.317 1.00 84.75 85 PRO A N 1
ATOM 677 C CA . PRO A 1 85 ? -0.981 0.444 -14.686 1.00 84.75 85 PRO A CA 1
ATOM 678 C C . PRO A 1 85 ? -1.904 -0.080 -13.579 1.00 84.75 85 PRO A C 1
ATOM 680 O O . PRO A 1 85 ? -1.628 0.059 -12.384 1.00 84.75 85 PRO A O 1
ATOM 683 N N . SER A 1 86 ? -2.999 -0.730 -13.983 1.00 88.12 86 SER A N 1
ATOM 684 C CA . SER A 1 86 ? -4.048 -1.210 -13.067 1.00 88.12 86 SER A CA 1
ATOM 685 C C . SER A 1 86 ? -3.526 -2.124 -11.947 1.00 88.12 86 SER A C 1
ATOM 687 O O . SER A 1 86 ? -4.085 -2.112 -10.850 1.00 88.12 86 SER A O 1
ATOM 689 N N . ALA A 1 87 ? -2.411 -2.827 -12.171 1.00 91.25 87 ALA A N 1
ATOM 690 C CA . ALA A 1 87 ? -1.712 -3.640 -11.177 1.00 91.25 87 ALA A CA 1
ATOM 691 C C . ALA A 1 87 ? -1.352 -2.870 -9.898 1.00 91.25 87 ALA A C 1
ATOM 693 O O . ALA A 1 87 ? -1.543 -3.377 -8.793 1.00 91.25 87 ALA A O 1
ATOM 694 N N . SER A 1 88 ? -0.887 -1.621 -10.024 1.00 91.38 88 SER A N 1
ATOM 695 C CA . SER A 1 88 ? -0.542 -0.787 -8.866 1.00 91.38 88 SER A CA 1
ATOM 696 C C . SER A 1 88 ? -1.770 -0.498 -8.000 1.00 91.38 88 SER A C 1
ATOM 698 O O . SER A 1 88 ? -1.687 -0.518 -6.773 1.00 91.38 88 SER A O 1
ATOM 700 N N . CYS A 1 89 ? -2.924 -0.269 -8.633 1.00 93.31 89 CYS A N 1
ATOM 701 C CA . CYS A 1 89 ? -4.191 -0.073 -7.932 1.00 93.31 89 CYS A CA 1
ATOM 702 C C . CYS A 1 89 ? -4.706 -1.385 -7.321 1.00 93.31 89 CYS A C 1
ATOM 704 O O . CYS A 1 89 ? -5.156 -1.381 -6.178 1.00 93.31 89 CYS A O 1
ATOM 706 N N . ALA A 1 90 ? -4.593 -2.507 -8.039 1.00 95.12 90 ALA A N 1
ATOM 707 C CA . ALA A 1 90 ? -4.986 -3.829 -7.550 1.00 95.12 90 ALA A CA 1
ATOM 708 C C . ALA A 1 90 ? -4.217 -4.226 -6.277 1.00 95.12 90 ALA A C 1
ATOM 710 O O . ALA A 1 90 ? -4.823 -4.681 -5.308 1.00 95.12 90 ALA A O 1
ATOM 711 N N . LEU A 1 91 ? -2.904 -3.968 -6.227 1.00 95.69 91 LEU A N 1
ATOM 712 C CA . LEU A 1 91 ? -2.095 -4.183 -5.022 1.00 95.69 91 LEU A CA 1
ATOM 713 C C . LEU A 1 91 ? -2.589 -3.347 -3.834 1.00 95.69 91 LEU A C 1
ATOM 715 O O . LEU A 1 91 ? -2.704 -3.864 -2.724 1.00 95.69 91 LEU A O 1
ATOM 719 N N . LEU A 1 92 ? -2.935 -2.073 -4.045 1.00 96.44 92 LEU A N 1
ATOM 720 C CA . LEU A 1 92 ? -3.490 -1.246 -2.969 1.00 96.44 92 LEU A CA 1
ATOM 721 C C . LEU A 1 92 ? -4.857 -1.719 -2.490 1.00 96.44 92 LEU A C 1
ATOM 723 O O . LEU A 1 92 ? -5.130 -1.649 -1.293 1.00 96.44 92 LEU A O 1
ATOM 727 N N . VAL A 1 93 ? -5.694 -2.230 -3.392 1.00 97.06 93 VAL A N 1
ATOM 728 C CA . VAL A 1 93 ? -6.960 -2.864 -3.016 1.00 97.06 93 VAL A CA 1
ATOM 729 C C . VAL A 1 93 ? -6.704 -4.079 -2.119 1.00 97.06 93 VAL A C 1
ATOM 731 O O . VAL A 1 93 ? -7.359 -4.221 -1.087 1.00 97.06 93 VAL A O 1
ATOM 734 N N . LEU A 1 94 ? -5.710 -4.914 -2.434 1.00 97.94 94 LEU A N 1
ATOM 735 C CA . LEU A 1 94 ? -5.334 -6.032 -1.565 1.00 97.94 94 LEU A CA 1
ATOM 736 C C . LEU A 1 94 ? -4.822 -5.567 -0.196 1.00 97.94 94 LEU A C 1
ATOM 738 O O . LEU A 1 94 ? -5.235 -6.123 0.820 1.00 97.94 94 LEU A O 1
ATOM 742 N N . PHE A 1 95 ? -3.991 -4.523 -0.133 1.00 98.38 95 PHE A N 1
ATOM 743 C CA . PHE A 1 95 ? -3.550 -3.963 1.150 1.00 98.38 95 PHE A CA 1
ATOM 744 C C . PHE A 1 95 ? -4.700 -3.338 1.951 1.00 98.38 95 PHE A C 1
ATOM 746 O O . PHE A 1 95 ? -4.708 -3.459 3.176 1.00 98.38 95 PHE A O 1
ATOM 753 N N . CYS A 1 96 ? -5.679 -2.713 1.291 1.00 98.50 96 CYS A N 1
ATOM 754 C CA . CYS A 1 96 ? -6.903 -2.216 1.923 1.00 98.50 96 CYS A CA 1
ATOM 755 C C . CYS A 1 96 ? -7.689 -3.370 2.567 1.00 98.50 96 CYS A C 1
ATOM 757 O O . CYS A 1 96 ? -7.978 -3.347 3.764 1.00 98.50 96 CYS A O 1
ATOM 759 N N . ARG A 1 97 ? -7.939 -4.442 1.808 1.00 98.25 97 ARG A N 1
ATOM 760 C CA . ARG A 1 97 ? -8.622 -5.646 2.307 1.00 98.25 97 ARG A CA 1
ATOM 761 C C . ARG A 1 97 ? -7.852 -6.322 3.438 1.00 98.25 97 ARG A C 1
ATOM 763 O O . ARG A 1 97 ? -8.455 -6.748 4.420 1.00 98.25 97 ARG A O 1
ATOM 770 N N . ASN A 1 98 ? -6.524 -6.398 3.329 1.00 98.50 98 ASN A N 1
ATOM 771 C CA . ASN A 1 98 ? -5.688 -6.968 4.379 1.00 98.50 98 ASN A CA 1
ATOM 772 C C . ASN A 1 98 ? -5.746 -6.136 5.665 1.00 98.50 98 ASN A C 1
ATOM 774 O O . ASN A 1 98 ? -5.810 -6.721 6.739 1.00 98.50 98 ASN A O 1
ATOM 778 N N . HIS A 1 99 ? -5.782 -4.802 5.574 1.00 98.69 99 HIS A N 1
ATOM 779 C CA . HIS A 1 99 ? -5.981 -3.950 6.746 1.00 98.69 99 HIS A CA 1
ATOM 780 C C . HIS A 1 99 ? -7.295 -4.278 7.461 1.00 98.69 99 HIS A C 1
ATOM 782 O O . HIS A 1 99 ? -7.264 -4.536 8.660 1.00 98.69 99 HIS A O 1
ATOM 788 N N . ASN A 1 100 ? -8.414 -4.353 6.731 1.00 98.38 100 ASN A N 1
ATOM 789 C CA . ASN A 1 100 ? -9.719 -4.668 7.325 1.00 98.38 100 ASN A CA 1
ATOM 790 C C . ASN A 1 100 ? -9.720 -6.055 7.984 1.00 98.38 100 ASN A C 1
ATOM 792 O O . ASN A 1 100 ? -10.116 -6.193 9.139 1.00 98.38 100 ASN A O 1
ATOM 796 N N . ARG A 1 101 ? -9.161 -7.065 7.303 1.00 98.31 101 ARG A N 1
ATOM 797 C CA . ARG A 1 101 ? -8.984 -8.415 7.862 1.00 98.31 101 ARG A CA 1
ATOM 798 C C . ARG A 1 101 ? -8.150 -8.403 9.146 1.00 98.31 101 ARG A C 1
ATOM 800 O O . ARG A 1 101 ? -8.442 -9.132 10.091 1.00 98.31 101 ARG A O 1
ATOM 807 N N . VAL A 1 102 ? -7.078 -7.612 9.179 1.00 98.38 102 VAL A N 1
ATOM 808 C CA . VAL A 1 102 ? -6.216 -7.483 10.358 1.00 98.38 102 VAL A CA 1
ATOM 809 C C . VAL A 1 102 ? -6.952 -6.779 11.495 1.00 98.38 102 VAL A C 1
ATOM 811 O O . VAL A 1 102 ? -6.878 -7.264 12.618 1.00 98.38 102 VAL A O 1
ATOM 814 N N . ALA A 1 103 ? -7.668 -5.688 11.227 1.00 98.00 103 ALA A N 1
ATOM 815 C CA . ALA A 1 103 ? -8.429 -4.948 12.232 1.00 98.00 103 ALA A CA 1
ATOM 816 C C . ALA A 1 103 ? -9.478 -5.843 12.917 1.00 98.00 103 ALA A C 1
ATOM 818 O O . ALA A 1 103 ? -9.511 -5.944 14.146 1.00 98.00 103 ALA A O 1
ATOM 819 N N . GLU A 1 104 ? -10.235 -6.608 12.125 1.00 96.88 104 GLU A N 1
ATOM 820 C CA . GLU A 1 104 ? -11.162 -7.627 12.628 1.00 96.88 104 GLU A CA 1
ATOM 821 C C . GLU A 1 104 ? -10.439 -8.680 13.474 1.00 96.88 104 GLU A C 1
ATOM 823 O O . GLU A 1 104 ? -10.875 -9.018 14.576 1.00 96.88 104 GLU A O 1
ATOM 828 N N . ARG A 1 105 ? -9.299 -9.191 12.992 1.00 96.94 105 ARG A N 1
ATOM 829 C CA . ARG A 1 105 ? -8.557 -10.238 13.700 1.00 96.94 105 ARG A CA 1
ATOM 830 C C . ARG A 1 105 ? -7.977 -9.752 15.026 1.00 96.94 105 ARG A C 1
ATOM 832 O O . ARG A 1 105 ? -7.971 -10.503 15.997 1.00 96.94 105 ARG A O 1
ATOM 839 N N . VAL A 1 106 ? -7.506 -8.511 15.069 1.00 95.19 106 VAL A N 1
ATOM 840 C CA . VAL A 1 106 ? -6.965 -7.857 16.264 1.00 95.19 106 VAL A CA 1
ATOM 841 C C . VAL A 1 106 ? -8.048 -7.726 17.345 1.00 95.19 106 VAL A C 1
ATOM 843 O O . VAL A 1 106 ? -7.779 -8.046 18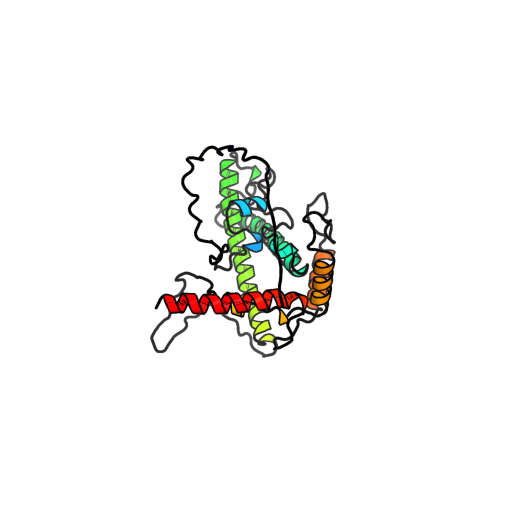.504 1.00 95.19 106 VAL A O 1
ATOM 846 N N . LEU A 1 107 ? -9.279 -7.365 16.966 1.00 94.88 107 LEU A N 1
ATOM 847 C CA . LEU A 1 107 ? -10.438 -7.313 17.870 1.00 94.88 107 LEU A CA 1
ATOM 848 C C . LEU A 1 107 ? -10.924 -8.688 18.341 1.00 94.88 107 LEU A C 1
ATOM 850 O O . LEU A 1 107 ? -11.341 -8.833 19.491 1.00 94.88 107 LEU A O 1
ATOM 854 N N . GLN A 1 108 ? -10.880 -9.692 17.463 1.00 94.38 108 GLN A N 1
ATOM 855 C CA . GLN A 1 108 ? -11.258 -11.067 17.801 1.00 94.38 108 GLN A CA 1
ATOM 856 C C . GLN A 1 108 ? -10.269 -11.721 18.767 1.00 94.38 108 GLN A C 1
ATOM 858 O O . GLN A 1 108 ? -10.685 -12.428 19.679 1.00 94.38 108 GLN A O 1
ATOM 863 N N . LEU A 1 109 ? -8.965 -11.530 18.541 1.00 94.94 109 LEU A N 1
ATOM 864 C CA . LEU A 1 109 ? -7.921 -12.123 19.374 1.00 94.94 109 LEU A CA 1
ATOM 865 C C . LEU A 1 109 ? -7.837 -11.429 20.729 1.00 94.94 109 LEU A C 1
ATOM 867 O O . LEU A 1 109 ? -7.911 -12.106 21.748 1.00 94.94 109 LEU A O 1
ATOM 871 N N . ASN A 1 110 ? -7.669 -10.098 20.717 1.00 93.94 110 ASN A N 1
ATOM 872 C CA . ASN A 1 110 ? -7.730 -9.199 21.873 1.00 93.94 110 ASN A CA 1
ATOM 873 C C . ASN A 1 110 ? -7.236 -9.818 23.202 1.00 93.94 110 ASN A C 1
ATOM 875 O O . ASN A 1 110 ? -7.900 -9.730 24.233 1.00 93.94 110 ASN A O 1
ATOM 879 N N . GLU A 1 111 ? -6.057 -10.451 23.183 1.00 91.88 111 GLU A N 1
ATOM 880 C CA . GLU A 1 111 ? -5.551 -11.298 24.281 1.00 91.88 111 GLU A CA 1
ATOM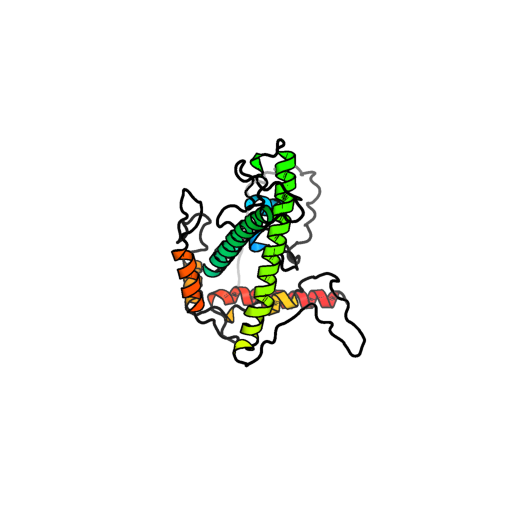 881 C C . GLU A 1 111 ? -5.431 -10.535 25.608 1.00 91.88 111 GLU A C 1
ATOM 883 O O . GLU A 1 111 ? -5.688 -11.066 26.686 1.00 91.88 111 GLU A O 1
ATOM 888 N N . GLN A 1 112 ? -5.086 -9.251 25.515 1.00 92.25 112 GLN A N 1
ATOM 889 C CA . GLN A 1 112 ? -4.945 -8.341 26.652 1.00 92.25 112 GLN A CA 1
ATOM 890 C C . GLN A 1 112 ? -6.275 -7.719 27.103 1.00 92.25 112 GLN A C 1
ATOM 892 O O . GLN A 1 112 ? -6.275 -6.896 28.015 1.00 92.25 112 GLN A O 1
ATOM 897 N N . LYS A 1 113 ? -7.395 -8.066 26.453 1.00 93.06 113 LYS A N 1
ATOM 898 C CA . LYS A 1 113 ? -8.733 -7.504 26.694 1.00 93.06 113 LYS A CA 1
ATOM 899 C C . LYS A 1 113 ? -8.743 -5.969 26.693 1.00 93.06 113 LYS A C 1
ATOM 901 O O . LYS A 1 113 ? -9.437 -5.347 27.493 1.00 93.06 113 LYS A O 1
ATOM 906 N N . ARG A 1 114 ? -7.942 -5.354 25.813 1.00 91.44 114 ARG A N 1
ATOM 907 C CA . ARG A 1 114 ? -7.823 -3.888 25.705 1.00 91.44 114 ARG A CA 1
ATOM 908 C C . ARG A 1 114 ? -9.019 -3.255 25.005 1.00 91.44 114 ARG A C 1
ATOM 910 O O . ARG A 1 114 ? -9.337 -2.107 25.289 1.00 91.44 114 ARG A O 1
ATOM 917 N N . TRP A 1 115 ? -9.662 -3.995 24.107 1.00 94.75 115 TRP A N 1
ATOM 918 C CA . TRP A 1 115 ? -10.784 -3.508 23.308 1.00 94.75 115 TRP A CA 1
ATOM 919 C C . TRP A 1 115 ? -12.079 -4.248 23.631 1.00 94.75 115 TRP A C 1
ATOM 921 O O . TRP A 1 115 ? -12.057 -5.351 24.177 1.00 94.75 115 TRP A O 1
ATOM 931 N N . ASN A 1 116 ? -13.214 -3.666 23.264 1.00 92.94 116 ASN A N 1
ATOM 932 C CA . ASN A 1 116 ? -14.473 -4.387 23.183 1.00 92.94 116 ASN A CA 1
ATOM 933 C C . ASN A 1 116 ? -14.594 -5.036 21.794 1.00 92.94 116 ASN A C 1
ATOM 935 O O . ASN A 1 116 ? -14.594 -4.337 20.778 1.00 92.94 116 ASN A O 1
ATOM 939 N N . THR A 1 117 ? -14.706 -6.366 21.755 1.00 91.88 117 THR A N 1
ATOM 940 C CA . THR A 1 117 ? -14.870 -7.155 20.522 1.00 91.88 117 THR A CA 1
ATOM 941 C C . THR A 1 117 ? -16.169 -6.828 19.779 1.00 91.88 117 THR A C 1
ATOM 943 O O . THR A 1 117 ? -16.215 -6.970 18.559 1.00 91.88 117 THR A O 1
ATOM 946 N N . ASN A 1 118 ? -17.184 -6.322 20.485 1.00 89.75 118 ASN A N 1
ATOM 947 C CA . ASN A 1 118 ? -18.434 -5.818 19.930 1.00 89.75 118 ASN A CA 1
ATOM 948 C C . ASN A 1 118 ? -18.529 -4.302 20.179 1.00 89.75 118 ASN A C 1
ATOM 950 O O . ASN A 1 118 ? -19.138 -3.869 21.159 1.00 89.75 118 ASN A O 1
ATOM 954 N N . PRO A 1 119 ? -17.969 -3.451 19.298 1.00 87.62 119 PRO A N 1
ATOM 955 C CA . PRO A 1 119 ? -17.933 -2.006 19.529 1.00 87.62 119 PRO A CA 1
ATOM 956 C C . PRO A 1 119 ? -19.317 -1.361 19.690 1.00 87.62 119 PRO A C 1
ATOM 958 O O . PRO A 1 119 ? -19.433 -0.310 20.312 1.00 87.62 119 PRO A O 1
ATOM 961 N N . SER A 1 120 ? -20.373 -1.993 19.169 1.00 85.50 120 SER A N 1
ATOM 962 C CA . SER A 1 120 ? -21.767 -1.561 19.333 1.00 85.50 120 SER A CA 1
ATOM 963 C C . SER A 1 120 ? -22.268 -1.607 20.781 1.00 85.50 120 SER A C 1
ATOM 965 O O . SER A 1 120 ? -23.244 -0.937 21.096 1.00 85.50 120 SER A O 1
ATOM 967 N N . GLU A 1 121 ? -21.618 -2.370 21.663 1.00 88.06 121 GLU A N 1
ATOM 968 C CA . GLU A 1 121 ? -21.946 -2.422 23.095 1.00 88.06 121 GLU A CA 1
ATOM 969 C C . GLU A 1 121 ? -21.387 -1.217 23.870 1.00 88.06 121 GLU A C 1
ATOM 971 O O . GLU A 1 121 ? -21.778 -0.972 25.012 1.00 88.06 121 GLU A O 1
ATOM 976 N N . LEU A 1 122 ? -20.466 -0.452 23.275 1.00 88.75 122 LEU A N 1
ATOM 977 C CA . LEU A 1 122 ? -19.911 0.743 23.903 1.00 88.75 122 LEU A CA 1
ATOM 978 C C . LEU A 1 122 ? -20.953 1.866 23.902 1.00 88.75 122 LEU A C 1
ATOM 980 O O . LEU A 1 122 ? -21.404 2.327 22.854 1.00 88.75 122 LEU A O 1
ATOM 984 N N . SER A 1 123 ? -21.293 2.343 25.100 1.00 81.25 123 SER A N 1
ATOM 985 C CA . SER A 1 123 ? -22.367 3.317 25.309 1.00 81.25 123 SER A CA 1
ATOM 986 C C . SER A 1 123 ? -22.075 4.701 24.731 1.00 81.25 123 SER A C 1
ATOM 988 O O . SER A 1 123 ? -23.012 5.416 24.381 1.00 81.25 123 SER A O 1
ATOM 990 N N . SER A 1 124 ? -20.803 5.114 24.643 1.00 92.06 124 SER A N 1
ATOM 991 C CA . SER A 1 124 ? -20.448 6.447 24.148 1.00 92.06 124 SER A CA 1
ATOM 992 C C . SER A 1 124 ? -19.777 6.406 22.775 1.00 92.06 124 SER A C 1
ATOM 994 O O . SER A 1 124 ? -18.914 5.577 22.483 1.00 92.06 124 SER A O 1
ATOM 996 N N . GLN A 1 125 ? -20.157 7.349 21.909 1.00 92.88 125 GLN A N 1
ATOM 997 C CA . GLN A 1 125 ? -19.521 7.523 20.601 1.00 92.88 125 GLN A CA 1
ATOM 998 C C . GLN A 1 125 ? -18.035 7.891 20.738 1.00 92.88 125 GLN A C 1
ATOM 1000 O O . GLN A 1 125 ? -17.226 7.500 19.904 1.00 92.88 125 GLN A O 1
ATOM 1005 N N . GLU A 1 126 ? -17.662 8.596 21.807 1.00 94.00 126 GLU A N 1
ATOM 1006 C CA . GLU A 1 126 ? -16.272 8.935 22.118 1.00 94.00 126 GLU A CA 1
ATOM 1007 C C . GLU A 1 126 ? -15.433 7.691 22.448 1.00 94.00 126 GLU A C 1
ATOM 1009 O O . GLU A 1 126 ? -14.327 7.545 21.932 1.00 94.00 126 GLU A O 1
ATOM 1014 N N . GLN A 1 127 ? -15.976 6.747 23.227 1.00 94.12 127 GLN A N 1
ATOM 1015 C CA . GLN A 1 127 ? -15.322 5.461 23.491 1.00 94.12 127 GLN A CA 1
ATOM 1016 C C . GLN A 1 127 ? -15.153 4.653 22.205 1.00 94.12 127 GLN A C 1
ATOM 1018 O O . GLN A 1 127 ? -14.074 4.108 21.972 1.00 94.12 127 GLN A O 1
ATOM 1023 N N . ARG A 1 128 ? -16.187 4.620 21.350 1.00 95.19 128 ARG A N 1
ATOM 1024 C CA . ARG A 1 128 ? -16.103 3.964 20.038 1.00 95.19 128 ARG A CA 1
ATOM 1025 C C . ARG A 1 128 ? -15.017 4.598 19.170 1.00 95.19 128 ARG A C 1
ATOM 1027 O O . ARG A 1 128 ? -14.205 3.859 18.637 1.00 95.19 128 ARG A O 1
ATOM 1034 N N . ARG A 1 129 ? -14.937 5.933 19.094 1.00 95.19 129 ARG A N 1
ATOM 1035 C CA . ARG A 1 129 ? -13.885 6.657 18.349 1.00 95.19 129 ARG A CA 1
ATOM 1036 C C . ARG A 1 129 ? -12.484 6.371 18.877 1.00 95.19 129 ARG A C 1
ATOM 1038 O O . ARG A 1 129 ? -11.602 6.049 18.095 1.00 95.19 129 ARG A O 1
ATOM 1045 N N . LYS A 1 130 ? -12.284 6.430 20.195 1.00 95.75 130 LYS A N 1
ATOM 1046 C CA . LYS A 1 130 ? -10.978 6.135 20.796 1.00 95.75 130 LYS A CA 1
ATOM 1047 C C . LYS A 1 130 ? -10.527 4.708 20.477 1.00 95.75 130 LYS A C 1
ATOM 1049 O O . LYS A 1 130 ? -9.379 4.493 20.105 1.00 95.75 130 LYS A O 1
ATOM 1054 N N . GLN A 1 131 ? -11.429 3.738 20.618 1.00 96.25 131 GLN A N 1
ATOM 1055 C CA . GLN A 1 131 ? -11.134 2.360 20.244 1.00 96.25 131 GLN A CA 1
ATOM 1056 C C . GLN A 1 131 ? -10.844 2.235 18.744 1.00 96.25 131 GLN A C 1
ATOM 1058 O O . GLN A 1 131 ? -9.913 1.530 18.368 1.00 96.25 131 GLN A O 1
ATOM 1063 N N . ASP A 1 132 ? -11.622 2.916 17.904 1.00 97.38 132 ASP A N 1
ATOM 1064 C CA . ASP A 1 132 ? -11.441 2.926 16.455 1.00 97.38 132 ASP A CA 1
ATOM 1065 C C . ASP A 1 132 ? -10.029 3.382 16.072 1.00 97.38 132 ASP A C 1
ATOM 1067 O O . ASP A 1 132 ? -9.341 2.675 15.338 1.00 97.38 132 ASP A O 1
ATOM 1071 N N . ASP A 1 133 ? -9.563 4.486 16.663 1.00 97.00 133 ASP A N 1
ATOM 1072 C CA . ASP A 1 133 ? -8.217 5.027 16.459 1.00 97.00 133 ASP A CA 1
ATOM 1073 C C . ASP A 1 133 ? -7.121 4.034 16.872 1.00 97.00 133 ASP A C 1
ATOM 1075 O O . ASP A 1 133 ? -6.139 3.828 16.150 1.00 97.00 133 ASP A O 1
ATOM 1079 N N . GLU A 1 134 ? -7.286 3.379 18.023 1.00 97.00 134 GLU A N 1
ATOM 1080 C CA . GLU A 1 134 ? -6.326 2.392 18.520 1.00 97.00 134 GLU A CA 1
ATOM 1081 C C . GLU A 1 134 ? -6.265 1.137 17.636 1.00 97.00 134 GLU A C 1
ATOM 1083 O O . GLU A 1 134 ? -5.172 0.645 17.328 1.00 97.00 134 GLU A O 1
ATOM 1088 N N . VAL A 1 135 ? -7.422 0.612 17.222 1.00 97.56 135 VAL A N 1
ATOM 1089 C CA . VAL A 1 135 ? -7.519 -0.581 16.368 1.00 97.56 135 VAL A CA 1
ATOM 1090 C C . VAL A 1 135 ? -6.984 -0.276 14.974 1.00 97.56 135 VAL A C 1
ATOM 1092 O O . VAL A 1 135 ? -6.164 -1.038 14.458 1.00 97.56 135 VAL A O 1
ATOM 1095 N N . PHE A 1 136 ? -7.369 0.862 14.395 1.00 98.06 136 PHE A N 1
ATOM 1096 C CA . PHE A 1 136 ? -6.860 1.324 13.110 1.00 98.06 136 PHE A CA 1
ATOM 1097 C C . PHE A 1 136 ? -5.339 1.484 13.144 1.00 98.06 136 PHE A C 1
ATOM 1099 O O . PHE A 1 136 ? -4.636 0.992 12.257 1.00 98.06 136 PHE A O 1
ATOM 1106 N N . GLY A 1 137 ? -4.805 2.121 14.192 1.00 97.31 137 GLY A N 1
ATOM 1107 C CA . GLY A 1 137 ? -3.368 2.284 14.392 1.00 97.31 137 GLY A CA 1
ATOM 1108 C C . GLY A 1 137 ? -2.636 0.941 14.458 1.00 97.31 137 GLY A C 1
ATOM 1109 O O . GLY A 1 137 ? -1.642 0.741 13.754 1.00 97.31 137 GLY A O 1
ATOM 1110 N N . ALA A 1 138 ? -3.155 -0.011 15.237 1.00 97.31 138 ALA A N 1
ATOM 1111 C CA . ALA A 1 138 ? -2.595 -1.358 15.331 1.00 97.31 138 ALA A CA 1
ATOM 1112 C C . ALA A 1 138 ? -2.638 -2.097 13.982 1.00 97.31 138 ALA A C 1
ATOM 1114 O O . ALA A 1 138 ? -1.623 -2.638 13.534 1.00 97.31 138 ALA A O 1
ATOM 1115 N N . ALA A 1 139 ? -3.782 -2.072 13.294 1.00 98.25 139 ALA A N 1
ATOM 1116 C CA . ALA A 1 139 ? -3.952 -2.714 11.996 1.00 98.25 139 ALA A CA 1
ATOM 1117 C C . ALA A 1 139 ? -3.061 -2.085 10.918 1.00 98.25 139 ALA A C 1
ATOM 1119 O O . ALA A 1 139 ? -2.473 -2.798 10.102 1.00 98.25 139 ALA A O 1
ATOM 1120 N N . ARG A 1 140 ? -2.895 -0.758 10.932 1.00 97.94 140 ARG A N 1
ATOM 1121 C CA . ARG A 1 140 ? -1.963 -0.034 10.060 1.00 97.94 140 ARG A CA 1
ATOM 1122 C C . ARG A 1 140 ? -0.522 -0.475 10.296 1.00 97.94 140 ARG A C 1
ATOM 1124 O O . ARG A 1 140 ? 0.169 -0.764 9.325 1.00 97.94 140 ARG A O 1
ATOM 1131 N N . LEU A 1 141 ? -0.067 -0.567 11.548 1.00 97.50 141 LEU A N 1
ATOM 1132 C CA . LEU A 1 141 ? 1.298 -1.007 11.865 1.00 97.50 141 LEU A CA 1
ATOM 1133 C C . LEU A 1 141 ? 1.572 -2.430 11.369 1.00 97.50 141 LEU A C 1
ATOM 1135 O O . LEU A 1 141 ? 2.603 -2.676 10.742 1.00 97.50 141 LEU A O 1
ATOM 1139 N N . VAL A 1 142 ? 0.632 -3.350 11.590 1.00 97.75 142 VAL A N 1
ATOM 1140 C CA . VAL A 1 142 ? 0.737 -4.729 11.098 1.00 97.75 142 VAL A CA 1
ATOM 1141 C C . VAL A 1 142 ? 0.771 -4.760 9.568 1.00 97.75 142 VAL A C 1
ATOM 1143 O O . VAL A 1 142 ? 1.627 -5.430 8.994 1.00 97.75 142 VAL A O 1
ATOM 1146 N N . ASN A 1 143 ? -0.102 -4.012 8.891 1.00 98.06 143 ASN A N 1
ATOM 1147 C CA . ASN A 1 143 ? -0.156 -3.987 7.429 1.00 98.06 1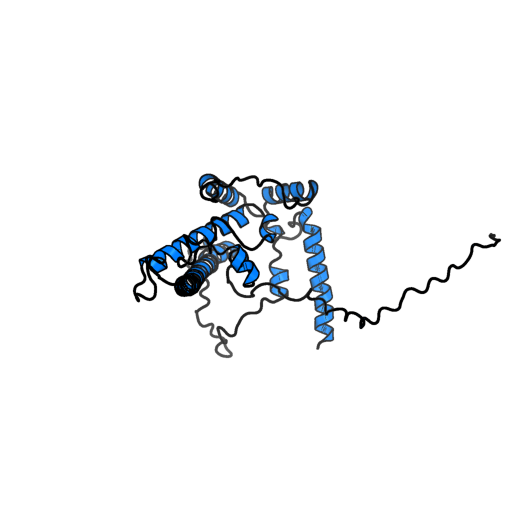43 ASN A CA 1
ATOM 1148 C C . ASN A 1 143 ? 1.097 -3.345 6.803 1.00 98.06 143 ASN A C 1
ATOM 1150 O O . ASN A 1 143 ? 1.636 -3.857 5.824 1.00 98.06 143 ASN A O 1
ATOM 1154 N N . CYS A 1 144 ? 1.619 -2.271 7.406 1.00 97.25 144 CYS A N 1
ATOM 1155 C CA . CYS A 1 144 ? 2.917 -1.704 7.036 1.00 97.25 144 CYS A CA 1
ATOM 1156 C C . CYS A 1 144 ? 4.039 -2.728 7.224 1.00 97.25 144 CYS A C 1
ATOM 1158 O O . CYS A 1 144 ? 4.915 -2.827 6.371 1.00 97.25 144 CYS A O 1
ATOM 1160 N N . ASN A 1 145 ? 4.004 -3.533 8.290 1.00 95.62 145 ASN A N 1
ATOM 1161 C CA . ASN A 1 145 ? 4.984 -4.598 8.469 1.00 95.62 145 ASN A CA 1
ATOM 1162 C C . ASN A 1 145 ? 4.865 -5.675 7.377 1.00 95.62 145 ASN A C 1
ATOM 1164 O O . ASN A 1 145 ? 5.893 -6.060 6.837 1.00 95.62 145 ASN A O 1
ATOM 1168 N N . TYR A 1 146 ? 3.657 -6.100 6.978 1.00 96.19 146 TYR A N 1
ATOM 1169 C CA . TYR A 1 146 ? 3.478 -6.988 5.813 1.00 96.19 146 TYR A CA 1
ATOM 1170 C C . TYR A 1 146 ? 4.129 -6.408 4.552 1.00 96.19 146 TYR A C 1
ATOM 1172 O O . TYR A 1 146 ? 4.871 -7.105 3.866 1.00 96.19 146 TYR A O 1
ATOM 1180 N N . PHE A 1 147 ? 3.907 -5.122 4.279 1.00 96.19 147 PHE A N 1
ATOM 1181 C CA . PHE A 1 147 ? 4.527 -4.436 3.147 1.00 96.19 147 PHE A CA 1
ATOM 1182 C C . PHE A 1 147 ? 6.058 -4.420 3.228 1.00 96.19 147 PHE A C 1
ATOM 1184 O O . PHE A 1 147 ? 6.727 -4.708 2.240 1.00 96.19 147 PHE A O 1
ATOM 1191 N N . VAL A 1 148 ? 6.622 -4.138 4.406 1.00 94.00 148 VAL A N 1
ATOM 1192 C CA . VAL A 1 148 ? 8.074 -4.181 4.631 1.00 94.00 148 VAL A CA 1
ATOM 1193 C C . VAL A 1 148 ? 8.625 -5.591 4.412 1.00 94.00 148 VAL A C 1
ATOM 1195 O O . VAL A 1 148 ? 9.642 -5.736 3.742 1.00 94.00 148 VAL A O 1
ATOM 1198 N N . GLN A 1 149 ? 7.962 -6.626 4.936 1.00 92.69 149 GLN A N 1
ATOM 1199 C CA . GLN A 1 149 ? 8.399 -8.015 4.763 1.00 92.69 149 GLN A CA 1
ATOM 1200 C C . GLN A 1 149 ? 8.388 -8.424 3.285 1.00 92.69 149 GLN A C 1
ATOM 1202 O O . GLN A 1 149 ? 9.387 -8.942 2.800 1.00 92.69 149 GLN A O 1
ATOM 1207 N N . MET A 1 150 ? 7.324 -8.091 2.551 1.00 93.44 150 MET A N 1
ATOM 1208 C CA . MET A 1 150 ? 7.224 -8.358 1.111 1.00 93.44 150 MET A CA 1
ATOM 1209 C C . MET A 1 150 ? 8.339 -7.654 0.315 1.00 93.44 150 MET A C 1
ATOM 1211 O O . MET A 1 150 ? 8.874 -8.201 -0.646 1.00 93.44 150 MET A O 1
ATOM 1215 N N . ILE A 1 151 ? 8.748 -6.447 0.731 1.00 92.62 151 ILE A N 1
ATOM 1216 C CA . ILE A 1 151 ? 9.896 -5.765 0.118 1.00 92.62 151 ILE A CA 1
ATOM 1217 C C . ILE A 1 151 ? 11.202 -6.519 0.396 1.00 92.62 151 ILE A C 1
ATOM 1219 O O . ILE A 1 151 ? 11.971 -6.774 -0.527 1.00 92.62 151 ILE A O 1
ATOM 1223 N N . LEU A 1 152 ? 11.477 -6.830 1.664 1.00 90.56 152 LEU A N 1
ATOM 1224 C CA . LEU A 1 152 ? 12.768 -7.376 2.090 1.00 90.56 152 LEU A CA 1
ATOM 1225 C C . LEU A 1 152 ? 12.996 -8.816 1.625 1.00 90.56 152 LEU A C 1
ATOM 1227 O O . LEU A 1 152 ? 14.129 -9.166 1.293 1.00 90.56 152 LEU A O 1
ATOM 1231 N N . HIS A 1 153 ? 11.935 -9.621 1.612 1.00 87.88 153 HIS A N 1
ATOM 1232 C CA . HIS A 1 153 ? 12.012 -11.049 1.331 1.00 87.88 153 HIS A CA 1
ATOM 1233 C C . HIS A 1 153 ? 11.681 -11.383 -0.122 1.00 87.88 153 HIS A C 1
ATOM 1235 O O . HIS A 1 153 ? 12.400 -12.175 -0.702 1.00 87.88 153 HIS A O 1
ATOM 1241 N N . ASP A 1 154 ? 10.701 -10.738 -0.758 1.00 89.25 154 ASP A N 1
ATOM 1242 C CA . ASP A 1 154 ? 10.310 -11.125 -2.123 1.00 89.25 154 ASP A CA 1
ATOM 1243 C C . ASP A 1 154 ? 10.892 -10.172 -3.176 1.00 89.25 154 ASP A C 1
ATOM 1245 O O . ASP A 1 154 ? 11.573 -10.579 -4.124 1.00 89.25 154 ASP A O 1
ATOM 1249 N N . TYR A 1 155 ? 10.657 -8.867 -3.009 1.00 91.56 155 TYR A N 1
ATOM 1250 C CA . TYR A 1 155 ? 11.038 -7.873 -4.015 1.00 91.56 155 TYR A CA 1
ATOM 1251 C C . TYR A 1 155 ? 12.558 -7.719 -4.144 1.00 91.56 155 TYR A C 1
ATOM 1253 O O . TYR A 1 155 ? 13.084 -7.770 -5.256 1.00 91.56 155 TYR A O 1
ATOM 1261 N N . LEU A 1 156 ? 13.278 -7.549 -3.027 1.00 90.56 156 LEU A N 1
ATOM 1262 C CA . LEU A 1 156 ? 14.734 -7.381 -3.058 1.00 90.56 156 LEU A CA 1
ATOM 1263 C C . LEU A 1 156 ? 15.446 -8.629 -3.588 1.00 90.56 156 LEU A C 1
ATOM 1265 O O . LEU A 1 156 ? 16.362 -8.492 -4.397 1.00 90.56 156 LEU A O 1
ATOM 1269 N N . GLN A 1 157 ? 15.005 -9.829 -3.202 1.00 86.75 157 GLN A N 1
ATOM 1270 C CA . GLN A 1 157 ? 15.559 -11.073 -3.744 1.00 86.75 157 GLN A CA 1
ATOM 1271 C C . GLN A 1 157 ? 15.352 -11.173 -5.259 1.00 86.75 157 GLN A C 1
ATOM 1273 O O . GLN A 1 157 ? 16.263 -11.584 -5.979 1.00 86.75 157 GLN A O 1
ATOM 1278 N N . SER A 1 158 ? 14.183 -10.749 -5.748 1.00 88.12 158 SER A N 1
ATOM 1279 C CA . SER A 1 158 ? 13.867 -10.761 -7.177 1.00 88.12 158 SER A CA 1
ATOM 1280 C C . SER A 1 158 ? 14.784 -9.828 -7.972 1.00 88.12 158 SER A C 1
ATOM 1282 O O . SER A 1 158 ? 15.382 -10.250 -8.959 1.00 88.12 158 SER A O 1
ATOM 1284 N N . ILE A 1 159 ? 14.954 -8.571 -7.540 1.00 87.44 159 ILE A N 1
ATOM 1285 C CA . ILE A 1 159 ? 15.766 -7.595 -8.293 1.00 87.44 159 ILE A CA 1
ATOM 1286 C C . ILE A 1 159 ? 17.275 -7.842 -8.183 1.00 87.44 159 ILE A C 1
ATOM 1288 O O . ILE A 1 159 ? 18.024 -7.426 -9.064 1.00 87.44 159 ILE A O 1
ATOM 1292 N N . LEU A 1 160 ? 17.731 -8.502 -7.114 1.00 86.69 160 LEU A N 1
ATOM 1293 C CA . LEU A 1 160 ? 19.135 -8.881 -6.934 1.00 86.69 160 LEU A CA 1
ATOM 1294 C C . LEU A 1 160 ? 19.479 -10.205 -7.632 1.00 86.69 160 LEU A C 1
ATOM 1296 O O . LEU A 1 160 ? 20.638 -10.614 -7.617 1.00 86.69 160 LEU A O 1
ATOM 1300 N N . GLY A 1 161 ? 18.492 -10.878 -8.234 1.00 82.75 161 GLY A N 1
ATOM 1301 C CA . GLY A 1 161 ? 18.676 -12.176 -8.881 1.00 82.75 161 GLY A CA 1
ATOM 1302 C C . GLY A 1 161 ? 18.931 -13.322 -7.900 1.00 82.75 161 GLY A C 1
ATOM 1303 O O . GLY A 1 161 ? 19.255 -14.426 -8.330 1.00 82.75 161 GLY A O 1
ATOM 1304 N N . SER A 1 162 ? 18.760 -13.098 -6.593 1.00 82.56 162 SER A N 1
ATOM 1305 C CA . SER A 1 162 ? 18.965 -14.119 -5.562 1.00 82.56 162 SER A CA 1
ATOM 1306 C C . SER A 1 162 ? 18.002 -15.292 -5.712 1.00 82.56 162 SER A C 1
ATOM 1308 O O . SER A 1 162 ? 18.378 -16.395 -5.365 1.00 82.56 162 SER A O 1
ATOM 1310 N N . VAL A 1 163 ? 16.825 -15.089 -6.314 1.00 80.12 163 VAL A N 1
ATOM 1311 C CA . VAL A 1 163 ? 15.870 -16.171 -6.633 1.00 80.12 163 VAL A CA 1
ATOM 1312 C C . VAL A 1 163 ? 16.415 -17.213 -7.619 1.00 80.12 163 VAL A C 1
ATOM 1314 O O . VAL A 1 163 ? 15.869 -18.306 -7.719 1.00 80.12 163 VAL A O 1
ATOM 1317 N N . GLN A 1 164 ? 17.460 -16.876 -8.384 1.00 79.12 164 GLN A N 1
ATOM 1318 C CA . GLN A 1 164 ? 18.145 -17.810 -9.287 1.00 79.12 164 GLN A CA 1
ATOM 1319 C C . GLN A 1 164 ? 19.329 -18.505 -8.610 1.00 79.12 164 GLN A C 1
ATOM 1321 O O . GLN A 1 164 ? 19.829 -19.509 -9.116 1.00 79.12 164 GLN A O 1
ATOM 1326 N N . ALA A 1 165 ? 19.798 -17.954 -7.491 1.00 76.12 165 ALA A N 1
ATOM 1327 C CA . ALA A 1 165 ? 20.780 -18.595 -6.644 1.00 76.12 165 ALA A CA 1
ATOM 1328 C C . ALA A 1 165 ? 20.044 -19.518 -5.664 1.00 76.12 165 ALA A C 1
ATOM 1330 O O . ALA A 1 165 ? 18.975 -19.180 -5.168 1.00 76.12 165 ALA A O 1
ATOM 1331 N N . ASP A 1 166 ? 20.619 -20.674 -5.352 1.00 75.94 166 ASP A N 1
ATOM 1332 C CA . ASP A 1 166 ? 20.132 -21.536 -4.270 1.00 75.94 166 ASP A CA 1
ATOM 1333 C C . ASP A 1 166 ? 20.495 -20.892 -2.916 1.00 75.94 166 ASP A C 1
ATOM 1335 O O . ASP A 1 166 ? 21.462 -21.268 -2.252 1.00 75.94 166 ASP A O 1
ATOM 1339 N N . SER A 1 167 ? 19.838 -19.773 -2.595 1.00 78.75 167 SER A N 1
ATOM 1340 C CA . SER A 1 167 ? 20.183 -18.906 -1.472 1.00 78.75 167 SER A CA 1
ATOM 1341 C C . SER A 1 167 ? 18.946 -18.294 -0.827 1.00 78.75 167 SER A C 1
ATOM 1343 O O . SER A 1 167 ? 18.271 -17.453 -1.414 1.00 78.75 167 SER A O 1
ATOM 1345 N N . ASP A 1 168 ? 18.750 -18.603 0.454 1.00 77.62 168 ASP A N 1
ATOM 1346 C CA . ASP A 1 168 ? 17.720 -17.990 1.304 1.00 77.62 168 ASP A CA 1
ATOM 1347 C C . ASP A 1 168 ? 18.122 -16.594 1.817 1.00 77.62 168 ASP A C 1
ATOM 1349 O O . ASP A 1 168 ? 17.598 -16.092 2.818 1.00 77.62 168 ASP A O 1
ATOM 1353 N N . TRP A 1 169 ? 19.111 -15.957 1.181 1.00 82.56 169 TRP A N 1
ATOM 1354 C CA . TRP A 1 169 ? 19.593 -14.659 1.626 1.00 82.56 169 TRP A CA 1
ATOM 1355 C C . TRP A 1 169 ? 18.479 -13.617 1.532 1.00 82.56 169 TRP A C 1
ATOM 1357 O O . TRP A 1 169 ? 17.846 -13.438 0.495 1.00 82.56 169 TRP A O 1
ATOM 1367 N N . SER A 1 170 ? 18.263 -12.879 2.616 1.00 80.38 170 SER A N 1
ATOM 1368 C CA . SER A 1 170 ? 17.346 -11.743 2.654 1.00 80.38 170 SER A CA 1
ATOM 1369 C C . SER A 1 170 ? 17.990 -10.586 3.406 1.00 80.38 170 SER A C 1
ATOM 1371 O O . SER A 1 170 ? 18.838 -10.778 4.287 1.00 80.38 170 SER A O 1
ATOM 1373 N N . LEU A 1 171 ? 17.610 -9.361 3.046 1.00 82.50 171 LEU A N 1
ATOM 1374 C CA . LEU A 1 171 ? 18.095 -8.184 3.749 1.00 82.50 171 LEU A CA 1
ATOM 1375 C C . LEU A 1 171 ? 17.393 -8.091 5.106 1.00 82.50 171 LEU A C 1
ATOM 1377 O O . LEU A 1 171 ? 16.242 -7.670 5.178 1.00 82.50 171 LEU A O 1
ATOM 1381 N N . ASP A 1 172 ? 18.105 -8.400 6.188 1.00 82.69 172 ASP A N 1
ATOM 1382 C CA . ASP A 1 172 ? 17.628 -8.093 7.535 1.00 82.69 172 ASP A CA 1
ATOM 1383 C C . ASP A 1 172 ? 18.186 -6.736 8.016 1.00 82.69 172 ASP A C 1
ATOM 1385 O O . ASP A 1 172 ? 19.355 -6.642 8.414 1.00 82.69 172 ASP A O 1
ATOM 1389 N N . PRO A 1 173 ? 17.365 -5.665 8.051 1.00 78.75 173 PRO A N 1
ATOM 1390 C CA . PRO A 1 173 ? 17.801 -4.349 8.517 1.00 78.75 173 PRO A CA 1
ATOM 1391 C C . PRO A 1 173 ? 18.164 -4.332 10.015 1.00 78.75 173 PRO A C 1
ATOM 1393 O O . PRO A 1 173 ? 18.787 -3.381 10.509 1.00 78.75 173 PRO A O 1
ATOM 1396 N N . ARG A 1 174 ? 17.803 -5.375 10.772 1.00 80.88 174 ARG A N 1
ATOM 1397 C CA . ARG A 1 174 ? 18.098 -5.510 12.203 1.00 80.88 174 ARG A CA 1
ATOM 1398 C C . ARG A 1 174 ? 19.509 -6.041 12.454 1.00 80.88 174 ARG A C 1
ATOM 1400 O O . ARG A 1 174 ? 20.089 -5.670 13.478 1.00 80.88 174 ARG A O 1
ATOM 1407 N N . MET A 1 175 ? 20.139 -6.733 11.502 1.00 82.12 175 MET A N 1
ATOM 1408 C CA . MET A 1 175 ? 21.518 -7.232 11.643 1.00 82.12 175 MET A CA 1
ATOM 1409 C C . MET A 1 175 ? 22.540 -6.111 11.831 1.00 82.12 175 MET A C 1
ATOM 1411 O O . MET A 1 175 ? 22.595 -5.165 11.044 1.00 82.12 175 MET A O 1
ATOM 1415 N N . GLN A 1 176 ? 23.352 -6.176 12.887 1.00 74.06 176 GLN A N 1
ATOM 1416 C CA . GLN A 1 176 ? 24.388 -5.170 13.128 1.00 74.06 176 GLN A CA 1
ATOM 1417 C C . GLN A 1 176 ? 25.461 -5.219 12.040 1.00 74.06 176 GLN A C 1
ATOM 1419 O O . GLN A 1 176 ? 26.155 -6.221 11.884 1.00 74.06 176 GLN A O 1
ATOM 1424 N N . VAL A 1 177 ? 25.631 -4.102 11.335 1.00 77.50 177 VAL A N 1
ATOM 1425 C CA . VAL A 1 177 ? 26.743 -3.923 10.405 1.00 77.50 177 VAL A CA 1
ATOM 1426 C C . VAL A 1 177 ? 27.954 -3.488 11.220 1.00 77.50 177 VAL A C 1
ATOM 1428 O O . VAL A 1 177 ? 27.980 -2.391 11.783 1.00 77.50 177 VAL A O 1
ATOM 1431 N N . LYS A 1 178 ? 28.946 -4.372 11.322 1.00 74.44 178 LYS A N 1
ATOM 1432 C CA . LYS A 1 178 ? 30.239 -4.048 11.927 1.00 74.44 178 LYS A CA 1
ATOM 1433 C C . LYS A 1 178 ? 31.117 -3.414 10.856 1.00 74.44 178 LYS A C 1
ATOM 1435 O O . LYS A 1 178 ? 31.332 -4.016 9.809 1.00 74.44 178 LYS A O 1
ATOM 1440 N N . THR A 1 179 ? 31.630 -2.218 11.118 1.00 74.19 179 THR A N 1
ATOM 1441 C CA . THR A 1 179 ? 32.633 -1.579 10.259 1.00 74.19 179 THR A CA 1
ATOM 1442 C C . THR A 1 179 ? 33.979 -1.555 10.975 1.00 74.19 179 THR A C 1
ATOM 1444 O O . THR A 1 179 ? 34.032 -1.617 12.204 1.00 74.19 179 THR A O 1
ATOM 1447 N N . LEU A 1 180 ? 35.074 -1.433 10.220 1.00 76.06 180 LEU A N 1
ATOM 1448 C CA . LEU A 1 180 ? 36.428 -1.261 10.774 1.00 76.06 180 LEU A CA 1
ATOM 1449 C C . LEU A 1 180 ? 36.533 -0.058 11.735 1.00 76.06 180 LEU A C 1
ATOM 1451 O O . LEU A 1 180 ? 37.393 -0.046 12.607 1.00 76.06 180 LEU A O 1
ATOM 1455 N N . LEU A 1 181 ? 35.640 0.928 11.594 1.00 78.12 181 LEU A N 1
ATOM 1456 C CA . LEU A 1 181 ? 35.581 2.164 12.380 1.00 78.12 181 LEU A CA 1
ATOM 1457 C C . LEU A 1 181 ? 34.570 2.108 13.545 1.00 78.12 181 LEU A C 1
ATOM 1459 O O . LEU A 1 181 ? 34.336 3.121 14.198 1.00 78.12 181 LEU A O 1
ATOM 1463 N N . GLY A 1 182 ? 33.964 0.946 13.816 1.00 80.62 182 GLY A N 1
ATOM 1464 C CA . GLY A 1 182 ? 32.997 0.755 14.898 1.00 80.62 182 GLY A CA 1
ATOM 1465 C C . GLY A 1 182 ? 31.601 0.353 14.418 1.00 80.62 182 GLY A C 1
ATOM 1466 O O . GLY A 1 182 ? 31.424 -0.245 13.352 1.00 80.62 182 GLY A O 1
ATOM 1467 N N . THR A 1 183 ? 30.592 0.641 15.242 1.00 76.56 183 THR A N 1
ATOM 1468 C CA . THR A 1 183 ? 29.190 0.309 14.949 1.00 76.56 183 THR A CA 1
ATOM 1469 C C . THR A 1 183 ? 28.463 1.515 14.369 1.00 76.56 183 THR A C 1
ATOM 1471 O O . THR A 1 183 ? 28.584 2.632 14.865 1.00 76.56 183 THR A O 1
ATOM 1474 N N . THR A 1 184 ? 27.700 1.298 13.300 1.00 78.25 184 THR A N 1
ATOM 1475 C CA . THR A 1 184 ? 26.856 2.348 12.722 1.00 78.25 184 THR A CA 1
ATOM 1476 C C . THR A 1 184 ? 25.597 2.531 13.580 1.00 78.25 184 THR A C 1
ATOM 1478 O O . THR A 1 184 ? 24.912 1.537 13.847 1.00 78.25 184 THR A O 1
ATOM 1481 N N . PRO A 1 185 ? 25.249 3.767 13.992 1.00 79.19 185 PRO A N 1
ATOM 1482 C CA . PRO A 1 185 ? 23.996 4.042 14.688 1.00 79.19 185 PRO A CA 1
ATOM 1483 C C . PRO A 1 185 ? 22.791 3.568 13.869 1.00 79.19 185 PRO A C 1
ATOM 1485 O O . PRO A 1 185 ? 22.721 3.795 12.661 1.00 79.19 185 PRO A O 1
ATOM 1488 N N . LYS A 1 186 ? 21.824 2.928 14.527 1.00 78.38 186 LYS A N 1
ATOM 1489 C CA . LYS A 1 186 ? 20.581 2.451 13.907 1.00 78.38 186 LYS A CA 1
ATOM 1490 C C . LYS A 1 186 ? 19.386 3.260 14.379 1.00 78.38 186 LYS A C 1
ATOM 1492 O O . LYS A 1 186 ? 19.409 3.818 15.468 1.00 78.38 186 LYS A O 1
ATOM 1497 N N . ALA A 1 187 ? 18.332 3.268 13.564 1.00 77.56 187 ALA A N 1
ATOM 1498 C CA . ALA A 1 187 ? 17.058 3.912 13.885 1.00 77.56 187 ALA A CA 1
ATOM 1499 C C . ALA A 1 187 ? 17.175 5.410 14.241 1.00 77.56 187 ALA A C 1
ATOM 1501 O O . ALA A 1 187 ? 16.346 5.945 14.967 1.00 77.56 187 ALA A O 1
ATOM 1502 N N . VAL A 1 188 ? 18.161 6.113 13.672 1.00 85.50 188 VAL A N 1
ATOM 1503 C CA . VAL A 1 188 ? 18.370 7.565 13.856 1.00 85.50 188 VAL A CA 1
ATOM 1504 C C . VAL A 1 188 ? 17.441 8.431 12.985 1.00 85.50 188 VAL A C 1
ATOM 1506 O O . VAL A 1 188 ? 17.689 9.614 12.775 1.00 85.50 188 VAL A O 1
ATOM 1509 N N . GLY A 1 189 ? 16.361 7.836 12.475 1.00 86.50 189 GLY A N 1
ATOM 1510 C CA . GLY A 1 189 ? 15.454 8.429 11.498 1.00 86.50 189 GLY A CA 1
ATOM 1511 C C . GLY A 1 189 ? 15.861 8.165 10.046 1.00 86.50 189 GLY A C 1
ATOM 1512 O O . GLY A 1 189 ? 16.935 7.634 9.767 1.00 86.50 189 GLY A O 1
ATOM 1513 N N . ASN A 1 190 ? 14.967 8.510 9.116 1.00 87.62 190 ASN A N 1
ATOM 1514 C CA . ASN A 1 190 ? 15.219 8.429 7.680 1.00 87.62 190 ASN A CA 1
ATOM 1515 C C . ASN A 1 190 ? 14.813 9.722 6.964 1.00 87.62 190 ASN A C 1
ATOM 1517 O O . ASN A 1 190 ? 13.763 10.302 7.245 1.00 87.62 190 ASN A O 1
ATOM 1521 N N . SER A 1 191 ? 15.613 10.114 5.977 1.00 89.50 191 SER A N 1
ATOM 1522 C CA . SER A 1 191 ? 15.267 11.132 4.991 1.00 89.50 191 SER A CA 1
ATOM 1523 C C . SER A 1 191 ? 15.713 10.629 3.627 1.00 89.50 191 SER A C 1
ATOM 1525 O O . SER A 1 191 ? 16.910 10.515 3.378 1.00 89.50 191 SER A O 1
ATOM 1527 N N . VAL A 1 192 ? 14.758 10.315 2.749 1.00 88.25 192 VAL A N 1
ATOM 1528 C CA . VAL A 1 192 ? 15.078 9.844 1.395 1.00 88.25 192 VAL A CA 1
ATOM 1529 C C . VAL A 1 192 ? 15.801 10.959 0.647 1.00 88.25 192 VAL A C 1
ATOM 1531 O O . VAL A 1 192 ? 15.285 12.073 0.532 1.00 88.25 192 VAL A O 1
ATOM 1534 N N . SER A 1 193 ? 17.010 10.661 0.174 1.00 88.44 193 SER A N 1
ATOM 1535 C CA . SER A 1 193 ? 17.854 11.639 -0.502 1.00 88.44 193 SER A CA 1
ATOM 1536 C C . SER A 1 193 ? 17.380 11.899 -1.932 1.00 88.44 193 SER A C 1
ATOM 1538 O O . SER A 1 193 ? 16.618 11.123 -2.523 1.00 88.44 193 SER A O 1
ATOM 1540 N N . ILE A 1 194 ? 17.846 13.000 -2.514 1.00 84.69 194 ILE A N 1
ATOM 1541 C CA . ILE A 1 194 ? 17.524 13.310 -3.903 1.00 84.69 194 ILE A CA 1
ATOM 1542 C C . ILE A 1 194 ? 18.211 12.356 -4.880 1.00 84.69 194 ILE A C 1
ATOM 1544 O O . ILE A 1 194 ? 17.626 11.963 -5.887 1.00 84.69 194 ILE A O 1
ATOM 1548 N N . GLU A 1 195 ? 19.420 11.909 -4.552 1.00 87.56 195 GLU A N 1
ATOM 1549 C CA . GLU A 1 195 ? 20.154 10.905 -5.314 1.00 87.56 195 GLU A CA 1
ATOM 1550 C C . GLU A 1 195 ? 19.346 9.614 -5.386 1.00 87.56 195 GLU A C 1
ATOM 1552 O O . GLU A 1 195 ? 19.190 9.056 -6.469 1.00 87.56 195 GLU A O 1
ATOM 1557 N N . PHE A 1 196 ? 18.745 9.190 -4.270 1.00 89.00 196 PHE A N 1
ATOM 1558 C CA . PHE A 1 196 ? 17.847 8.040 -4.257 1.00 89.00 196 PHE A CA 1
ATOM 1559 C C . PHE A 1 196 ? 16.640 8.254 -5.183 1.00 89.00 196 PHE A C 1
ATOM 1561 O O . PHE A 1 196 ? 16.307 7.368 -5.967 1.00 89.00 196 PHE A O 1
ATOM 1568 N N . ASN A 1 197 ? 16.018 9.443 -5.161 1.00 87.12 197 ASN A N 1
ATOM 1569 C CA . ASN A 1 197 ? 14.913 9.773 -6.070 1.00 87.12 197 ASN A CA 1
ATOM 1570 C C . ASN A 1 197 ? 15.318 9.706 -7.550 1.00 87.12 197 ASN A C 1
ATOM 1572 O O . ASN A 1 197 ? 14.544 9.217 -8.369 1.00 87.12 197 ASN A O 1
ATOM 1576 N N . ILE A 1 198 ? 16.504 10.211 -7.897 1.00 87.12 198 ILE A N 1
ATOM 1577 C CA . ILE A 1 198 ? 17.021 10.200 -9.269 1.00 87.12 198 ILE A CA 1
ATOM 1578 C C . ILE A 1 198 ? 17.345 8.766 -9.701 1.00 87.12 198 ILE A C 1
ATOM 1580 O O . ILE A 1 198 ? 16.967 8.372 -10.803 1.00 87.12 198 ILE A O 1
ATOM 1584 N N . LEU A 1 199 ? 17.989 7.982 -8.831 1.00 88.12 199 LEU A N 1
ATOM 1585 C CA . LEU A 1 199 ? 18.358 6.593 -9.106 1.00 88.12 199 LEU A CA 1
ATOM 1586 C C . LEU A 1 199 ? 17.140 5.696 -9.320 1.00 88.12 199 LEU A C 1
ATOM 1588 O O . LEU A 1 199 ? 17.208 4.816 -10.166 1.00 88.12 199 LEU A O 1
ATOM 1592 N N . TYR A 1 200 ? 16.030 5.933 -8.616 1.00 90.62 200 TYR A N 1
ATOM 1593 C CA . TYR A 1 200 ? 14.798 5.136 -8.722 1.00 90.62 200 TYR A CA 1
ATOM 1594 C C . TYR A 1 200 ? 13.903 5.484 -9.925 1.00 90.62 200 TYR A C 1
ATOM 1596 O O . TYR A 1 200 ? 12.758 5.035 -10.012 1.00 90.62 200 TYR A O 1
ATOM 1604 N N . ARG A 1 201 ? 14.399 6.270 -10.889 1.00 90.50 201 ARG A N 1
ATOM 1605 C CA . ARG A 1 201 ? 13.691 6.552 -12.151 1.00 90.50 201 ARG A CA 1
ATOM 1606 C C . ARG A 1 201 ? 13.878 5.410 -13.144 1.00 90.50 201 ARG A C 1
ATOM 1608 O O . ARG A 1 201 ? 14.588 5.531 -14.135 1.00 90.50 201 ARG A O 1
ATOM 1615 N N . TRP A 1 202 ? 13.233 4.285 -12.864 1.00 92.12 202 TRP A N 1
ATOM 1616 C CA . TRP A 1 202 ? 13.370 3.035 -13.619 1.00 92.12 202 TRP A CA 1
ATOM 1617 C C . TRP A 1 202 ? 12.352 2.908 -14.757 1.00 92.12 202 TRP A C 1
ATOM 1619 O O . TRP A 1 202 ? 11.733 1.866 -14.947 1.00 92.12 202 TRP A O 1
ATOM 1629 N N . HIS A 1 203 ? 12.154 3.975 -15.534 1.00 93.00 203 HIS A N 1
ATOM 1630 C CA . HIS A 1 203 ? 11.166 3.971 -16.621 1.00 93.00 203 HIS A CA 1
ATOM 1631 C C . HIS A 1 203 ? 11.527 3.020 -17.775 1.00 93.00 203 HIS A C 1
ATOM 1633 O O . HIS A 1 203 ? 10.643 2.630 -18.530 1.00 93.00 203 HIS A O 1
ATOM 1639 N N . SER A 1 204 ? 12.793 2.604 -17.888 1.00 92.50 204 SER A N 1
ATOM 1640 C CA . SER A 1 204 ? 13.240 1.541 -18.801 1.00 92.50 204 SER A CA 1
ATOM 1641 C C . SER A 1 204 ? 12.668 0.161 -18.469 1.00 92.50 204 SER A C 1
ATOM 1643 O O . SER A 1 204 ? 12.672 -0.713 -19.328 1.00 92.50 204 SER A O 1
ATOM 1645 N N . CYS A 1 205 ? 12.164 -0.040 -17.247 1.00 92.19 205 CYS A N 1
ATOM 1646 C CA . CYS A 1 205 ? 11.554 -1.302 -16.828 1.00 92.19 205 CYS A CA 1
ATOM 1647 C C . CYS A 1 205 ? 10.091 -1.448 -17.257 1.00 92.19 205 CYS A C 1
ATOM 1649 O O . CYS A 1 205 ? 9.494 -2.498 -17.025 1.00 92.19 205 CYS A O 1
ATOM 1651 N N . LEU A 1 206 ? 9.494 -0.422 -17.873 1.00 91.56 206 LEU A N 1
ATOM 1652 C CA . LEU A 1 206 ? 8.150 -0.545 -18.430 1.00 91.56 206 LEU A CA 1
ATOM 1653 C C . LEU A 1 206 ? 8.135 -1.634 -19.505 1.00 91.56 206 LEU A C 1
ATOM 1655 O O . LEU A 1 206 ? 8.978 -1.647 -20.402 1.00 91.56 206 LEU A O 1
ATOM 1659 N N . SER A 1 207 ? 7.168 -2.542 -19.410 1.00 92.31 207 SER A N 1
ATOM 1660 C CA . SER A 1 207 ? 6.970 -3.578 -20.420 1.00 92.31 207 SER A CA 1
ATOM 1661 C C . SER A 1 207 ? 6.497 -2.976 -21.746 1.00 92.31 207 SER A C 1
ATOM 1663 O O . SER A 1 207 ? 6.068 -1.815 -21.833 1.00 92.31 207 SER A O 1
ATOM 1665 N N . MET A 1 208 ? 6.519 -3.791 -22.800 1.00 90.00 208 MET A N 1
ATOM 1666 C CA . MET A 1 208 ? 5.998 -3.390 -24.105 1.00 90.00 208 MET A CA 1
ATOM 1667 C C . MET A 1 208 ? 4.492 -3.090 -24.046 1.00 90.00 208 MET A C 1
ATOM 1669 O O . MET A 1 208 ? 4.051 -2.071 -24.578 1.00 90.00 208 MET A O 1
ATOM 1673 N N . LEU A 1 209 ? 3.710 -3.933 -23.361 1.00 89.31 209 LEU A N 1
ATOM 1674 C CA . LEU A 1 209 ? 2.262 -3.750 -23.230 1.00 89.31 209 LEU A CA 1
ATOM 1675 C C . LEU A 1 209 ? 1.922 -2.495 -22.418 1.00 89.31 209 LEU A C 1
ATOM 1677 O O . LEU A 1 209 ? 1.061 -1.710 -22.818 1.00 89.31 209 LEU A O 1
ATOM 1681 N N . GLN A 1 210 ? 2.632 -2.251 -21.314 1.00 88.75 210 GLN A N 1
ATOM 1682 C CA . GLN A 1 210 ? 2.444 -1.043 -20.508 1.00 88.75 210 GLN A CA 1
ATOM 1683 C C . GLN A 1 210 ? 2.842 0.224 -21.264 1.00 88.75 210 GLN A C 1
ATOM 1685 O O . GLN A 1 210 ? 2.175 1.250 -21.132 1.00 88.75 210 GLN A O 1
ATOM 1690 N N . THR A 1 211 ? 3.900 0.154 -22.074 1.00 90.50 211 THR A N 1
ATOM 1691 C CA . THR A 1 211 ? 4.328 1.259 -22.939 1.00 90.50 211 THR A CA 1
ATOM 1692 C C . THR A 1 211 ? 3.238 1.632 -23.937 1.00 90.50 211 THR A C 1
ATOM 1694 O O . THR A 1 211 ? 2.846 2.796 -23.997 1.00 90.50 211 THR A O 1
ATOM 1697 N N . GLN A 1 212 ? 2.695 0.646 -24.656 1.00 89.62 212 GLN A N 1
ATOM 1698 C CA . GLN A 1 212 ? 1.611 0.861 -25.618 1.00 89.62 212 GLN A CA 1
ATOM 1699 C C . GLN A 1 212 ? 0.364 1.435 -24.941 1.00 89.62 212 GLN A C 1
ATOM 1701 O O . GLN A 1 212 ? -0.216 2.407 -25.423 1.00 89.62 212 GLN A O 1
ATOM 1706 N N . TRP A 1 213 ? -0.018 0.878 -23.788 1.00 86.94 213 TRP A N 1
ATOM 1707 C CA . TRP A 1 213 ? -1.135 1.394 -23.003 1.00 86.94 213 TRP A CA 1
ATOM 1708 C C . TRP A 1 213 ? -0.920 2.860 -22.607 1.00 86.94 213 TRP A C 1
ATOM 1710 O O . TRP A 1 213 ? -1.825 3.680 -22.757 1.00 86.94 213 TRP A O 1
ATOM 1720 N N . LEU A 1 214 ? 0.276 3.212 -22.129 1.00 86.56 214 LEU A N 1
ATOM 1721 C CA . LEU A 1 214 ? 0.592 4.569 -21.689 1.00 86.56 214 LEU A CA 1
ATOM 1722 C C . LEU A 1 214 ? 0.610 5.565 -22.856 1.00 86.56 214 LEU A C 1
ATOM 1724 O O . LEU A 1 214 ? 0.084 6.670 -22.722 1.00 86.56 214 LEU A O 1
ATOM 1728 N N . GLU A 1 215 ? 1.177 5.177 -23.998 1.00 88.12 215 GLU A N 1
ATOM 1729 C CA . GLU A 1 215 ? 1.138 5.955 -25.241 1.00 88.12 215 GLU A CA 1
ATOM 1730 C C . GLU A 1 215 ? -0.303 6.222 -25.682 1.00 88.12 215 GLU A C 1
ATOM 1732 O O . GLU A 1 215 ? -0.665 7.364 -25.978 1.00 88.12 215 GLU A O 1
ATOM 1737 N N . GLU A 1 216 ? -1.157 5.199 -25.630 1.00 86.81 216 GLU A N 1
ATOM 1738 C CA . GLU A 1 216 ? -2.574 5.330 -25.939 1.00 86.81 216 GLU A CA 1
ATOM 1739 C C . GLU A 1 216 ? -3.280 6.291 -24.966 1.00 86.81 216 GLU A C 1
ATOM 1741 O O . GLU A 1 216 ? -3.988 7.197 -25.415 1.00 86.81 216 GLU A O 1
ATOM 1746 N N . GLN A 1 217 ? -3.059 6.165 -23.651 1.00 81.62 217 GLN A N 1
ATOM 1747 C CA . GLN A 1 217 ? -3.656 7.075 -22.663 1.00 81.62 217 GLN A CA 1
ATOM 1748 C C . GLN A 1 217 ? -3.204 8.525 -22.861 1.00 81.62 217 GLN A C 1
ATOM 1750 O O . GLN A 1 217 ? -4.024 9.439 -22.799 1.00 81.62 217 GLN A O 1
ATOM 1755 N N . MET A 1 218 ? -1.917 8.753 -23.132 1.00 81.69 218 MET A N 1
ATOM 1756 C CA . MET A 1 218 ? -1.389 10.097 -23.380 1.00 81.69 218 MET A CA 1
ATOM 1757 C C . MET A 1 218 ? -1.940 10.689 -24.684 1.00 81.69 218 MET A C 1
ATOM 1759 O O . MET A 1 218 ? -2.270 11.875 -24.720 1.00 81.69 218 MET A O 1
ATOM 1763 N N . SER A 1 219 ? -2.106 9.871 -25.731 1.00 83.50 219 SER A N 1
ATOM 1764 C CA . SER A 1 219 ? -2.663 10.305 -27.022 1.00 83.50 219 SER A CA 1
ATOM 1765 C C . SER A 1 219 ? -4.137 10.716 -26.935 1.00 83.50 219 SER A C 1
ATOM 1767 O O . SER A 1 219 ? -4.554 11.680 -27.574 1.00 83.50 219 SER A O 1
ATOM 1769 N N . LYS A 1 220 ? -4.924 10.035 -26.089 1.00 77.69 220 LYS A N 1
ATOM 1770 C CA . LYS A 1 220 ? -6.346 10.333 -25.846 1.00 77.69 220 LYS A CA 1
ATOM 1771 C C . LYS A 1 220 ? -6.560 11.551 -24.935 1.00 77.69 220 LYS A C 1
ATOM 1773 O O . LYS A 1 220 ? -7.709 11.915 -24.671 1.00 77.69 220 LYS A O 1
ATOM 1778 N N . GLY A 1 221 ? -5.473 12.183 -24.481 1.00 68.69 221 GLY A N 1
ATOM 1779 C CA . GLY A 1 221 ? -5.466 13.184 -23.423 1.00 68.69 221 GLY A CA 1
ATOM 1780 C C . GLY A 1 221 ? -5.568 12.525 -22.048 1.00 68.69 221 GLY A C 1
ATOM 1781 O O . GLY A 1 221 ? -6.249 11.512 -21.890 1.00 68.69 221 GLY A O 1
ATOM 1782 N N . LEU A 1 222 ? -4.892 13.111 -21.047 1.00 62.56 222 LEU A N 1
ATOM 1783 C CA . LEU A 1 222 ? -4.954 12.631 -19.662 1.00 62.56 222 LEU A CA 1
ATOM 1784 C C . LEU A 1 222 ? -6.416 12.360 -19.287 1.00 62.56 222 LEU A C 1
ATOM 1786 O O . LEU A 1 222 ? -7.253 13.243 -19.518 1.00 62.56 222 LEU A O 1
ATOM 1790 N N . PRO A 1 223 ? -6.739 11.173 -18.738 1.00 54.72 223 PRO A N 1
ATOM 1791 C CA . PRO A 1 223 ? -8.112 10.831 -18.422 1.00 54.72 223 PRO A CA 1
ATOM 1792 C C . PRO A 1 223 ? -8.705 11.953 -17.574 1.00 54.72 223 PRO A C 1
ATOM 1794 O O . PRO A 1 223 ? -8.184 12.296 -16.508 1.00 54.72 223 PRO A O 1
ATOM 1797 N N . SER A 1 224 ? -9.781 12.571 -18.078 1.00 50.62 224 SER A N 1
ATOM 1798 C CA . SER A 1 224 ? -10.564 13.480 -17.254 1.00 50.62 224 SER A CA 1
ATOM 1799 C C . SER A 1 224 ? -10.975 12.704 -16.004 1.00 50.62 224 SER A C 1
ATOM 1801 O O . SER A 1 224 ? -11.178 11.489 -16.053 1.00 50.62 224 SER A O 1
ATOM 1803 N N . ARG A 1 225 ? -11.073 13.397 -14.868 1.00 47.62 225 ARG A N 1
ATOM 1804 C CA . ARG A 1 225 ? -11.296 12.828 -13.524 1.00 47.62 225 ARG A CA 1
ATOM 1805 C C . ARG A 1 225 ? -12.610 12.024 -13.367 1.00 47.62 225 ARG A C 1
ATOM 1807 O O . ARG A 1 225 ? -13.014 11.761 -12.244 1.00 47.62 225 ARG A O 1
ATOM 1814 N N . MET A 1 226 ? -13.305 11.725 -14.468 1.00 41.09 226 MET A N 1
ATOM 1815 C CA . MET A 1 226 ? -14.710 11.336 -14.576 1.00 41.09 226 MET A CA 1
ATOM 1816 C C . MET A 1 226 ? -14.977 10.384 -15.767 1.00 41.09 226 MET A C 1
ATOM 1818 O O . MET A 1 226 ? -16.072 10.412 -16.321 1.00 41.09 226 MET A O 1
ATOM 1822 N N . LYS A 1 227 ? -14.020 9.566 -16.230 1.00 46.31 227 LYS A N 1
ATOM 1823 C CA . LYS A 1 227 ? -14.386 8.400 -17.061 1.00 46.31 227 LYS A CA 1
ATOM 1824 C C . LYS A 1 227 ? -14.575 7.193 -16.149 1.00 46.31 227 LYS A C 1
ATOM 1826 O O . LYS A 1 227 ? -13.709 6.913 -15.324 1.00 46.31 227 LYS A O 1
ATOM 1831 N N . GLN A 1 228 ? -15.722 6.529 -16.288 1.00 46.50 228 GLN A N 1
ATOM 1832 C CA . GLN A 1 228 ? -16.032 5.248 -15.654 1.00 46.50 228 GLN A CA 1
ATOM 1833 C C . GLN A 1 228 ? -14.835 4.317 -15.871 1.00 46.50 228 GLN A C 1
ATOM 1835 O O . GLN A 1 228 ? -14.374 4.156 -17.003 1.00 46.50 228 GLN A O 1
ATOM 1840 N N . GLY A 1 229 ? -14.245 3.831 -14.777 1.00 58.59 229 GLY A N 1
ATOM 1841 C CA . GLY A 1 229 ? -13.091 2.942 -14.860 1.00 58.59 229 GLY A CA 1
ATOM 1842 C C . GLY A 1 229 ? -13.457 1.674 -15.628 1.00 58.59 229 GLY A C 1
ATOM 1843 O O . GLY A 1 229 ? -14.623 1.298 -15.683 1.00 58.59 229 GLY A O 1
ATOM 1844 N N . THR A 1 230 ? -12.466 0.983 -16.190 1.00 71.06 230 THR A N 1
ATOM 1845 C CA . THR A 1 230 ? -12.667 -0.315 -16.867 1.00 71.06 230 THR A CA 1
ATOM 1846 C C . THR A 1 230 ? -13.333 -1.363 -15.963 1.00 71.06 230 THR A C 1
ATOM 1848 O O . THR A 1 230 ? -13.884 -2.342 -16.454 1.00 71.06 230 THR A O 1
ATOM 1851 N N . TYR A 1 231 ? -13.270 -1.160 -14.645 1.00 83.38 231 TYR A N 1
ATOM 1852 C CA . TYR A 1 231 ? -13.793 -2.053 -13.624 1.00 83.38 231 TYR A CA 1
ATOM 1853 C C . TYR A 1 231 ? -14.853 -1.341 -12.794 1.00 83.38 231 TYR A C 1
ATOM 1855 O O . TYR A 1 231 ? -14.630 -0.231 -12.300 1.00 83.38 231 TYR A O 1
ATOM 1863 N N . GLU A 1 232 ? -15.982 -2.014 -12.611 1.00 86.62 232 GLU A N 1
ATOM 1864 C CA . GLU A 1 232 ? -17.089 -1.531 -11.797 1.00 86.62 232 GLU A CA 1
ATOM 1865 C C . GLU A 1 232 ? -17.034 -2.142 -10.398 1.00 86.62 232 GLU A C 1
ATOM 1867 O O . GLU A 1 232 ? -16.564 -3.265 -10.194 1.00 86.62 232 GLU A O 1
ATOM 1872 N N . ARG A 1 233 ? -17.500 -1.366 -9.421 1.00 90.62 233 ARG A N 1
ATOM 1873 C CA . ARG A 1 233 ? -17.686 -1.837 -8.051 1.00 90.62 233 ARG A CA 1
ATOM 1874 C C . ARG A 1 233 ? -19.090 -2.389 -7.911 1.00 90.62 233 ARG A C 1
ATOM 1876 O O . ARG A 1 233 ? -20.029 -1.844 -8.487 1.00 90.62 233 ARG A O 1
ATOM 1883 N N . ASP A 1 234 ? -19.229 -3.416 -7.091 1.00 92.19 234 ASP A N 1
ATOM 1884 C CA . ASP A 1 234 ? -20.534 -3.859 -6.630 1.00 92.19 234 ASP A CA 1
ATOM 1885 C C . ASP A 1 234 ? -21.202 -2.711 -5.843 1.00 92.19 234 ASP A C 1
ATOM 1887 O O . ASP A 1 234 ? -20.610 -2.212 -4.879 1.00 92.19 234 ASP A O 1
ATOM 1891 N N . PRO A 1 235 ? -22.409 -2.262 -6.237 1.00 91.12 235 PRO A N 1
ATOM 1892 C CA . PRO A 1 235 ? -23.095 -1.148 -5.588 1.00 91.12 235 PRO A CA 1
ATOM 1893 C C . PRO A 1 235 ? -23.487 -1.438 -4.133 1.00 91.12 235 PRO A C 1
ATOM 1895 O O . PRO A 1 235 ? -23.659 -0.499 -3.361 1.00 91.12 235 PRO A O 1
ATOM 1898 N N . ASN A 1 236 ? -23.619 -2.710 -3.747 1.00 92.00 236 ASN A N 1
ATOM 1899 C CA . ASN A 1 236 ? -24.016 -3.102 -2.396 1.00 92.00 236 ASN A CA 1
ATOM 1900 C C . ASN A 1 236 ? -22.815 -3.176 -1.451 1.00 92.00 236 ASN A C 1
ATOM 1902 O O . ASN A 1 236 ? -22.888 -2.722 -0.312 1.00 92.00 236 ASN A O 1
ATOM 1906 N N . THR A 1 237 ? -21.708 -3.766 -1.911 1.00 91.38 237 THR A N 1
ATOM 1907 C CA . THR A 1 237 ? -20.518 -3.994 -1.072 1.00 91.38 237 THR A CA 1
ATOM 1908 C C . THR A 1 237 ? -19.446 -2.918 -1.236 1.00 91.38 237 THR A C 1
ATOM 1910 O O . THR A 1 237 ? -18.546 -2.816 -0.403 1.00 91.38 237 THR A O 1
ATOM 1913 N N . GLY A 1 238 ? -19.490 -2.135 -2.317 1.00 91.50 238 GLY A N 1
ATOM 1914 C CA . GLY A 1 238 ? -18.458 -1.162 -2.682 1.00 91.50 238 GLY A CA 1
ATOM 1915 C C . GLY A 1 238 ? -17.139 -1.790 -3.151 1.00 91.50 238 GLY A C 1
ATOM 1916 O O . GLY A 1 238 ? -16.174 -1.062 -3.407 1.00 91.50 238 GLY A O 1
ATOM 1917 N N . ARG A 1 239 ? -17.075 -3.123 -3.270 1.00 95.44 239 ARG A N 1
ATOM 1918 C CA . ARG A 1 239 ? -15.870 -3.881 -3.631 1.00 95.44 239 ARG A CA 1
ATOM 1919 C C . ARG A 1 239 ? -15.783 -4.113 -5.134 1.00 95.44 239 ARG A C 1
ATOM 1921 O O . ARG A 1 239 ? -16.792 -4.234 -5.823 1.00 95.44 239 ARG A O 1
ATOM 1928 N N . PHE A 1 240 ? -14.562 -4.211 -5.640 1.00 95.69 240 PHE A N 1
ATOM 1929 C CA . PHE A 1 240 ? -14.303 -4.797 -6.948 1.00 95.69 240 PHE A CA 1
ATOM 1930 C C . PHE A 1 240 ? -14.445 -6.316 -6.885 1.00 95.69 240 PHE A C 1
ATOM 1932 O O . PHE A 1 240 ? -14.179 -6.937 -5.851 1.00 95.69 240 PHE A O 1
ATOM 1939 N N . ARG A 1 241 ? -14.818 -6.914 -8.015 1.00 95.12 241 ARG A N 1
ATOM 1940 C CA . ARG A 1 241 ? -14.902 -8.367 -8.156 1.00 95.12 241 ARG A CA 1
ATOM 1941 C C . ARG A 1 241 ? -13.527 -9.007 -7.995 1.00 95.12 241 ARG A C 1
ATOM 1943 O O . ARG A 1 241 ? -12.533 -8.520 -8.543 1.00 95.12 241 ARG A O 1
ATOM 1950 N N . ASP A 1 242 ? -13.476 -10.115 -7.272 1.00 96.06 242 ASP A N 1
ATOM 1951 C CA . ASP A 1 242 ? -12.224 -10.809 -6.973 1.00 96.06 242 ASP A CA 1
ATOM 1952 C C . ASP A 1 242 ? -11.600 -11.390 -8.250 1.00 96.06 242 ASP A C 1
ATOM 1954 O O . ASP A 1 242 ? -10.380 -11.356 -8.413 1.00 96.06 242 ASP A O 1
ATOM 1958 N N . GLU A 1 243 ? -12.431 -11.811 -9.208 1.00 95.31 243 GLU A N 1
ATOM 1959 C CA . GLU A 1 243 ? -12.005 -12.324 -10.512 1.00 95.31 243 GLU A CA 1
ATOM 1960 C C . GLU A 1 243 ? -11.288 -11.257 -11.349 1.00 95.31 243 GLU A C 1
ATOM 1962 O O . GLU A 1 243 ? -10.374 -11.569 -12.115 1.00 95.31 243 GLU A O 1
ATOM 1967 N N . ASP A 1 244 ? -11.685 -9.990 -11.208 1.00 94.69 244 ASP A N 1
ATOM 1968 C CA . ASP A 1 244 ? -11.050 -8.878 -11.912 1.00 94.69 244 ASP A CA 1
ATOM 1969 C C . ASP A 1 244 ? -9.676 -8.566 -11.322 1.00 94.69 244 ASP A C 1
ATOM 1971 O O . ASP A 1 244 ? -8.706 -8.433 -12.068 1.00 94.69 244 ASP A O 1
ATOM 1975 N N . ILE A 1 245 ? -9.571 -8.523 -9.991 1.00 95.50 245 ILE A N 1
ATOM 1976 C CA . ILE A 1 245 ? -8.295 -8.310 -9.296 1.00 95.50 245 ILE A CA 1
ATOM 1977 C C . ILE A 1 245 ? -7.323 -9.452 -9.618 1.00 95.50 245 ILE A C 1
ATOM 1979 O O . ILE A 1 245 ? -6.175 -9.197 -9.982 1.00 95.50 245 ILE A O 1
ATOM 1983 N N . ALA A 1 246 ? -7.782 -10.704 -9.537 1.00 96.25 246 ALA A N 1
ATOM 1984 C CA . ALA A 1 246 ? -6.965 -11.875 -9.840 1.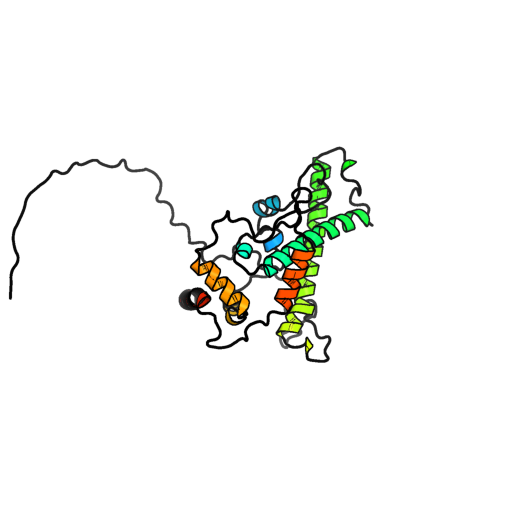00 96.25 246 ALA A CA 1
ATOM 1985 C C . ALA A 1 246 ? -6.473 -11.869 -11.294 1.00 96.25 246 ALA A C 1
ATOM 1987 O O . ALA A 1 246 ? -5.300 -12.141 -11.550 1.00 96.25 246 ALA A O 1
ATOM 1988 N N . ARG A 1 247 ? -7.346 -11.504 -12.243 1.00 95.19 247 ARG A N 1
ATOM 1989 C CA . ARG A 1 247 ? -6.977 -11.365 -13.655 1.00 95.19 247 ARG A CA 1
ATOM 1990 C C . ARG A 1 247 ? -5.919 -10.284 -13.860 1.00 95.19 247 ARG A C 1
ATOM 1992 O O . ARG A 1 247 ? -4.909 -10.573 -14.489 1.00 95.19 247 ARG A O 1
ATOM 1999 N N . ILE A 1 248 ? -6.105 -9.090 -13.288 1.00 93.88 248 ILE A N 1
ATOM 2000 C CA . ILE A 1 248 ? -5.125 -7.994 -13.381 1.00 93.88 248 ILE A CA 1
ATOM 2001 C C . ILE A 1 248 ? -3.749 -8.458 -12.901 1.00 93.88 248 ILE A C 1
ATOM 2003 O O . ILE A 1 248 ? -2.752 -8.234 -13.587 1.00 93.88 248 ILE A O 1
ATOM 2007 N N . LEU A 1 249 ? -3.689 -9.093 -11.729 1.00 95.00 249 LEU A N 1
ATOM 2008 C CA . LEU A 1 249 ? -2.424 -9.528 -11.141 1.00 95.00 249 LEU A CA 1
ATOM 2009 C C . LEU A 1 249 ? -1.767 -10.619 -11.984 1.00 95.00 249 LEU A C 1
ATOM 2011 O O . LEU A 1 249 ? -0.601 -10.477 -12.330 1.00 95.00 249 LEU A O 1
ATOM 2015 N N . ARG A 1 250 ? -2.522 -11.645 -12.391 1.00 95.88 250 ARG A N 1
ATOM 2016 C CA . ARG A 1 250 ? -2.025 -12.719 -13.261 1.00 95.88 250 ARG A CA 1
ATOM 2017 C C . ARG A 1 250 ? -1.472 -12.173 -14.575 1.00 95.88 250 ARG A C 1
ATOM 2019 O O . ARG A 1 250 ? -0.366 -12.528 -14.970 1.00 95.88 250 ARG A O 1
ATOM 2026 N N . ASP A 1 251 ? -2.239 -11.326 -15.251 1.00 93.44 251 ASP A N 1
ATOM 2027 C CA . ASP A 1 251 ? -1.852 -10.786 -16.552 1.00 93.44 251 ASP A CA 1
ATOM 2028 C C . ASP A 1 251 ? -0.608 -9.889 -16.413 1.00 93.44 251 ASP A C 1
ATOM 2030 O O . ASP A 1 251 ? 0.282 -9.946 -17.254 1.00 93.44 251 ASP A O 1
ATOM 2034 N N . SER A 1 252 ? -0.485 -9.153 -15.302 1.00 92.38 252 SER A N 1
ATOM 2035 C CA . SER A 1 252 ? 0.700 -8.336 -14.997 1.00 92.38 252 SER A CA 1
ATOM 2036 C C . SER A 1 252 ? 1.928 -9.167 -14.619 1.00 92.38 252 SER A C 1
ATOM 2038 O O . SER A 1 252 ? 3.042 -8.758 -14.913 1.00 92.38 252 SER A O 1
ATOM 2040 N N . THR A 1 253 ? 1.751 -10.325 -13.977 1.00 93.38 253 THR A N 1
ATOM 2041 C CA . THR A 1 253 ? 2.847 -11.267 -13.695 1.00 93.38 253 THR A CA 1
ATOM 2042 C C . THR A 1 253 ? 3.375 -11.921 -14.973 1.00 93.38 253 THR A C 1
ATOM 2044 O O . THR A 1 253 ? 4.565 -12.207 -15.062 1.00 93.38 253 THR A O 1
ATOM 2047 N N . ASN A 1 254 ? 2.510 -12.139 -15.966 1.00 93.56 254 ASN A N 1
ATOM 2048 C CA . ASN A 1 254 ? 2.900 -12.693 -17.265 1.00 93.56 254 ASN A CA 1
ATOM 2049 C C . ASN A 1 254 ? 3.530 -11.651 -18.207 1.00 93.56 254 ASN A C 1
ATOM 2051 O O . ASN A 1 254 ? 4.166 -12.024 -19.193 1.00 93.56 254 ASN A O 1
ATOM 2055 N N . ASP A 1 255 ? 3.336 -10.360 -17.935 1.00 93.06 255 ASP A N 1
ATOM 2056 C CA . ASP A 1 255 ? 3.882 -9.266 -18.732 1.00 93.06 255 ASP A CA 1
ATOM 2057 C C . ASP A 1 255 ? 5.333 -8.970 -18.325 1.00 93.06 255 ASP A C 1
ATOM 2059 O O . ASP A 1 255 ? 5.616 -8.446 -17.246 1.00 93.06 255 ASP A O 1
ATOM 2063 N N . VAL A 1 256 ? 6.272 -9.337 -19.196 1.00 92.75 256 VAL A N 1
ATOM 2064 C CA . VAL A 1 256 ? 7.707 -9.245 -18.910 1.00 92.75 256 VAL A CA 1
ATOM 2065 C C . VAL A 1 256 ? 8.154 -7.782 -18.891 1.00 92.75 256 VAL A C 1
ATOM 2067 O O . VAL A 1 256 ? 7.988 -7.043 -19.865 1.00 92.75 256 VAL A O 1
ATOM 2070 N N . ALA A 1 257 ? 8.761 -7.373 -17.777 1.00 92.56 257 ALA A N 1
ATOM 2071 C CA . ALA A 1 257 ? 9.330 -6.041 -17.608 1.00 92.56 257 ALA A CA 1
ATOM 2072 C C . ALA A 1 257 ? 10.468 -5.760 -18.606 1.00 92.56 257 ALA A C 1
ATOM 2074 O O . ALA A 1 257 ? 11.200 -6.659 -19.027 1.00 92.56 257 ALA A O 1
ATOM 2075 N N . GLY A 1 258 ? 10.644 -4.485 -18.950 1.00 92.19 258 GLY A N 1
ATOM 2076 C CA . GLY A 1 258 ? 11.780 -4.034 -19.750 1.00 92.19 258 GLY A CA 1
ATOM 2077 C C . GLY A 1 258 ? 13.109 -4.221 -19.010 1.00 92.19 258 GLY A C 1
ATOM 2078 O O . GLY A 1 258 ? 13.180 -4.151 -17.783 1.00 92.19 258 GLY A O 1
ATOM 2079 N N . ALA A 1 259 ? 14.189 -4.451 -19.755 1.00 90.88 259 ALA A N 1
ATOM 2080 C CA . ALA A 1 259 ? 15.522 -4.542 -19.171 1.00 90.88 259 ALA A CA 1
ATOM 2081 C C . ALA A 1 259 ? 16.090 -3.148 -18.866 1.00 90.88 259 ALA A C 1
ATOM 2083 O O . ALA A 1 259 ? 15.963 -2.219 -19.671 1.00 90.88 259 ALA A O 1
ATOM 2084 N N . PHE A 1 260 ? 16.823 -3.015 -17.759 1.00 90.12 260 PHE A N 1
ATOM 2085 C CA . PHE A 1 260 ? 17.657 -1.837 -17.523 1.00 90.12 260 PHE A CA 1
ATOM 2086 C C . PHE A 1 260 ? 18.659 -1.650 -18.668 1.00 90.12 260 PHE A C 1
ATOM 2088 O O . PHE A 1 260 ? 19.308 -2.601 -19.096 1.00 90.12 260 PHE A O 1
ATOM 2095 N N . GLY A 1 261 ? 18.813 -0.420 -19.157 1.00 87.06 261 GLY A N 1
ATOM 2096 C CA . GLY A 1 261 ? 19.771 -0.150 -20.221 1.00 87.06 261 GLY A CA 1
ATOM 2097 C C . GLY A 1 261 ? 19.657 1.242 -20.818 1.00 87.06 261 GLY A C 1
ATOM 2098 O O . GLY A 1 261 ? 18.643 1.933 -20.679 1.00 87.06 261 GLY A O 1
ATOM 2099 N N . ALA A 1 262 ? 20.725 1.649 -21.502 1.00 85.56 262 ALA A N 1
ATOM 2100 C CA . ALA A 1 262 ? 20.694 2.824 -22.359 1.00 85.56 262 ALA A CA 1
ATOM 2101 C C . ALA A 1 262 ? 19.717 2.587 -23.520 1.00 85.56 262 ALA A C 1
ATOM 2103 O O . ALA A 1 262 ? 19.598 1.475 -24.018 1.00 85.56 262 ALA A O 1
ATOM 2104 N N . HIS A 1 263 ? 19.027 3.641 -23.959 1.00 85.50 263 HIS A N 1
ATOM 2105 C CA . HIS A 1 263 ? 18.060 3.587 -25.067 1.00 85.50 263 HIS A CA 1
ATOM 2106 C C . HIS A 1 263 ? 16.844 2.664 -24.856 1.00 85.50 263 HIS A C 1
ATOM 2108 O O . HIS A 1 263 ? 16.103 2.432 -25.805 1.00 85.50 263 HIS A O 1
ATOM 2114 N N . HIS A 1 264 ? 16.595 2.187 -23.631 1.00 89.69 264 HIS A N 1
ATOM 2115 C CA . HIS A 1 264 ? 15.431 1.350 -23.310 1.00 89.69 264 HIS A CA 1
ATOM 2116 C C . HIS A 1 264 ? 14.238 2.133 -22.738 1.00 89.69 264 HIS A C 1
ATOM 2118 O O . HIS A 1 264 ? 13.148 1.583 -22.633 1.00 89.69 264 HIS A O 1
ATOM 2124 N N . THR A 1 265 ? 14.401 3.411 -22.366 1.00 91.38 265 THR A N 1
ATOM 2125 C CA . THR A 1 265 ? 13.267 4.237 -21.916 1.00 91.38 265 THR A CA 1
ATOM 2126 C C . THR A 1 265 ? 12.268 4.434 -23.066 1.00 91.38 265 THR A C 1
ATOM 2128 O O . THR A 1 265 ? 12.657 4.971 -24.110 1.00 91.38 265 THR A O 1
ATOM 2131 N N . PRO A 1 266 ? 10.974 4.121 -22.864 1.00 91.69 266 PRO A N 1
ATOM 2132 C CA . PRO A 1 266 ? 9.926 4.414 -23.834 1.00 91.69 266 PRO A CA 1
ATOM 2133 C C . PRO A 1 266 ? 9.866 5.887 -24.246 1.00 91.69 266 PRO A C 1
ATOM 2135 O O . PRO A 1 266 ? 10.034 6.791 -23.420 1.00 91.69 266 PRO A O 1
ATOM 2138 N N . ALA A 1 267 ? 9.543 6.152 -25.514 1.00 91.25 267 ALA A N 1
ATOM 2139 C CA . ALA A 1 267 ? 9.482 7.514 -26.046 1.00 91.25 267 ALA A CA 1
ATOM 2140 C C . ALA A 1 267 ? 8.515 8.411 -25.251 1.00 91.25 267 ALA A C 1
ATOM 2142 O O . ALA A 1 267 ? 8.841 9.567 -24.969 1.00 91.25 267 ALA A O 1
ATOM 2143 N N . VAL A 1 268 ?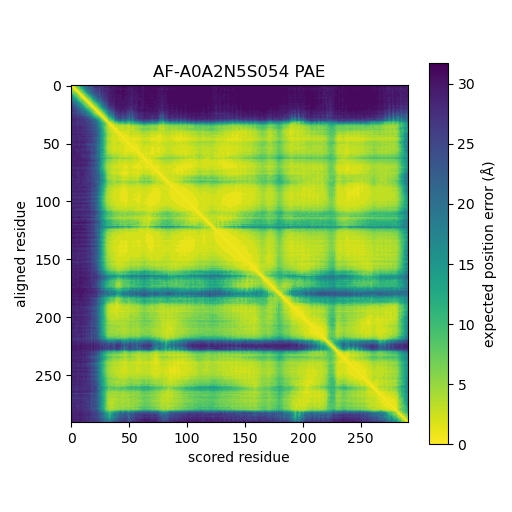 7.379 7.859 -24.811 1.00 89.50 268 VAL A N 1
ATOM 2144 C CA . VAL A 1 268 ? 6.384 8.556 -23.978 1.00 89.50 268 VAL A CA 1
ATOM 2145 C C . VAL A 1 268 ? 6.935 9.033 -22.626 1.00 89.50 268 VAL A C 1
ATOM 2147 O O . VAL A 1 268 ? 6.513 10.072 -22.121 1.00 89.50 268 VAL A O 1
ATOM 2150 N N . MET A 1 269 ? 7.937 8.348 -22.066 1.00 91.62 269 MET A N 1
ATOM 2151 C CA . MET A 1 269 ? 8.572 8.718 -20.792 1.00 91.62 269 MET A CA 1
ATOM 2152 C C . MET A 1 269 ? 9.784 9.636 -20.961 1.00 91.62 269 MET A C 1
ATOM 2154 O O . MET A 1 269 ? 10.261 10.220 -19.984 1.00 91.62 269 MET A O 1
ATOM 2158 N N . ARG A 1 270 ? 10.261 9.842 -22.197 1.00 89.94 270 ARG A N 1
ATOM 2159 C CA . ARG A 1 270 ? 11.472 10.622 -22.490 1.00 89.94 270 ARG A CA 1
ATOM 2160 C C . ARG A 1 270 ? 11.436 12.023 -21.891 1.00 89.94 270 ARG A C 1
ATOM 2162 O O . ARG A 1 270 ? 12.448 12.498 -21.382 1.00 89.94 270 ARG A O 1
ATOM 2169 N N . TRP A 1 271 ? 10.286 12.696 -21.941 1.00 89.50 271 TRP A N 1
ATOM 2170 C CA . TRP A 1 271 ? 10.161 14.035 -21.366 1.00 89.50 271 TRP A CA 1
ATOM 2171 C C . TRP A 1 271 ? 10.425 14.028 -19.854 1.00 89.50 271 TRP A C 1
ATOM 2173 O O . TRP A 1 271 ? 11.159 14.888 -19.369 1.00 89.50 271 TRP A O 1
ATOM 2183 N N . ILE A 1 272 ? 9.897 13.036 -19.127 1.00 89.06 272 ILE A N 1
ATOM 2184 C CA . ILE A 1 272 ? 10.067 12.893 -17.673 1.00 89.06 272 ILE A CA 1
ATOM 2185 C C . ILE A 1 272 ? 11.540 12.646 -17.329 1.00 89.06 272 ILE A C 1
ATOM 2187 O O . ILE A 1 272 ? 12.069 13.293 -16.422 1.00 89.06 272 ILE A O 1
ATOM 2191 N N . ASP A 1 273 ? 12.222 11.782 -18.080 1.00 89.62 273 ASP A N 1
ATOM 2192 C CA . ASP A 1 273 ? 13.655 11.523 -17.895 1.00 89.62 273 ASP A CA 1
ATOM 2193 C C . ASP A 1 273 ? 14.499 12.766 -18.198 1.00 89.62 273 ASP A C 1
ATOM 2195 O O . ASP A 1 273 ? 15.398 13.121 -17.432 1.00 89.62 273 ASP A O 1
ATOM 2199 N N . CYS A 1 274 ? 14.171 13.502 -19.266 1.00 90.38 274 CYS A N 1
ATOM 2200 C CA . CYS A 1 274 ? 14.821 14.772 -19.575 1.00 90.38 274 CYS A CA 1
ATOM 2201 C C . CYS A 1 274 ? 14.629 15.817 -18.470 1.00 90.38 274 CYS A C 1
ATOM 2203 O O . CYS A 1 274 ? 15.584 16.530 -18.153 1.00 90.38 274 CYS A O 1
ATOM 2205 N N . GLN A 1 275 ? 13.441 15.914 -17.865 1.00 88.44 275 GLN A N 1
ATOM 2206 C CA . GLN A 1 275 ? 13.235 16.788 -16.707 1.00 88.44 275 GLN A CA 1
ATOM 2207 C C . GLN A 1 275 ? 14.041 16.314 -15.496 1.00 88.44 275 GLN A C 1
ATOM 2209 O O . GLN A 1 275 ? 14.686 17.137 -14.854 1.00 88.44 275 GLN A O 1
ATOM 2214 N N . GLY A 1 276 ? 14.090 15.004 -15.233 1.00 86.75 276 GLY A N 1
ATOM 2215 C CA . GLY A 1 276 ? 14.918 14.432 -14.167 1.00 86.75 276 GLY A CA 1
ATOM 2216 C C . GLY A 1 276 ? 16.398 14.799 -14.314 1.00 86.75 276 GLY A C 1
ATOM 2217 O O . GLY A 1 276 ? 17.019 15.260 -13.359 1.00 86.75 276 GLY A O 1
ATOM 2218 N N . MET A 1 277 ? 16.944 14.698 -15.531 1.00 88.38 277 MET A N 1
ATOM 2219 C CA . MET A 1 277 ? 18.318 15.120 -15.830 1.00 88.38 277 MET A CA 1
ATOM 2220 C C . MET A 1 277 ? 18.538 16.623 -15.626 1.00 88.38 277 MET A C 1
ATOM 2222 O O . MET A 1 277 ? 19.592 17.026 -15.137 1.00 88.38 277 MET A O 1
ATOM 2226 N N . ARG A 1 278 ? 17.567 17.467 -16.001 1.00 88.19 278 ARG A N 1
ATOM 2227 C CA . ARG A 1 278 ? 17.647 18.922 -15.784 1.00 88.19 278 ARG A CA 1
ATOM 2228 C C . ARG A 1 278 ? 17.654 19.256 -14.297 1.00 88.19 278 ARG A C 1
ATOM 2230 O O . ARG A 1 278 ? 18.527 19.997 -13.860 1.00 88.19 278 ARG A O 1
ATOM 2237 N N . THR A 1 279 ? 16.743 18.661 -13.529 1.00 83.56 279 THR A N 1
ATOM 2238 C CA . THR A 1 279 ? 16.692 18.800 -12.070 1.00 83.56 279 THR A CA 1
ATOM 2239 C C . THR A 1 279 ? 18.024 18.411 -11.431 1.00 83.56 279 THR A C 1
ATOM 2241 O O . THR A 1 279 ? 18.598 19.212 -10.700 1.00 83.56 279 THR A O 1
ATOM 2244 N N . ALA A 1 280 ? 18.577 17.252 -11.800 1.00 84.69 280 ALA A N 1
ATOM 2245 C CA . ALA A 1 280 ? 19.855 16.783 -11.270 1.00 84.69 280 ALA A CA 1
ATOM 2246 C C . ALA A 1 280 ? 21.029 17.741 -11.562 1.00 84.69 280 ALA A C 1
ATOM 2248 O O . ALA A 1 280 ? 21.958 17.843 -10.764 1.00 84.69 280 ALA A O 1
ATOM 2249 N N . ARG A 1 281 ? 21.011 18.450 -12.702 1.00 83.94 281 ARG A N 1
ATOM 2250 C CA . ARG A 1 281 ? 22.046 19.439 -13.055 1.00 83.94 281 ARG A CA 1
ATOM 2251 C C . ARG A 1 281 ? 21.900 20.733 -12.254 1.00 83.94 281 ARG A C 1
ATOM 2253 O O . ARG A 1 281 ? 22.882 21.184 -11.677 1.00 83.94 281 ARG A O 1
ATOM 2260 N N . CYS A 1 282 ? 20.687 21.279 -12.163 1.00 76.69 282 CYS A N 1
ATOM 2261 C CA . CYS A 1 282 ? 20.430 22.510 -11.408 1.00 76.69 282 CYS A CA 1
ATOM 2262 C C . CYS A 1 282 ? 20.695 22.349 -9.901 1.00 76.69 282 CYS A C 1
ATOM 2264 O O . CYS A 1 282 ? 21.073 23.303 -9.226 1.00 76.69 282 CYS A O 1
ATOM 2266 N N . GLU A 1 283 ? 20.513 21.150 -9.351 1.00 64.19 283 GLU A N 1
ATOM 2267 C CA . GLU A 1 283 ? 20.788 20.895 -7.935 1.00 64.19 283 GLU A CA 1
ATOM 2268 C C . GLU A 1 283 ? 22.273 20.765 -7.619 1.00 64.19 283 GLU A C 1
ATOM 2270 O O . GLU A 1 283 ? 22.709 21.267 -6.583 1.00 64.19 283 GLU A O 1
ATOM 2275 N N . LYS A 1 284 ? 23.069 20.167 -8.517 1.00 54.81 284 LYS A N 1
ATOM 2276 C CA . LYS A 1 284 ? 24.532 20.157 -8.367 1.00 54.81 284 LYS A CA 1
ATOM 2277 C C . LYS A 1 284 ? 25.093 21.578 -8.302 1.00 54.81 284 LYS A C 1
ATOM 2279 O O . LYS A 1 284 ? 25.955 21.844 -7.470 1.00 54.81 284 LYS A O 1
ATOM 2284 N N . GLU A 1 285 ? 24.549 22.490 -9.105 1.00 44.47 285 GLU A N 1
ATOM 2285 C CA . GLU A 1 285 ? 24.912 23.912 -9.070 1.00 44.47 285 GLU A CA 1
ATOM 2286 C C . GLU A 1 285 ? 24.521 24.576 -7.734 1.00 44.47 285 GLU A C 1
ATOM 2288 O O . GLU A 1 285 ? 25.302 25.331 -7.164 1.00 44.47 285 GLU A O 1
ATOM 2293 N N . MET A 1 286 ? 23.357 24.246 -7.164 1.00 45.62 286 MET A N 1
ATOM 2294 C CA . MET A 1 286 ? 22.909 24.784 -5.867 1.00 45.62 286 MET A CA 1
ATOM 2295 C C . MET A 1 286 ? 23.675 24.218 -4.659 1.00 45.62 286 MET A C 1
ATOM 2297 O O . MET A 1 286 ? 23.854 24.925 -3.665 1.00 45.62 286 MET A O 1
ATOM 2301 N N . ALA A 1 287 ? 24.108 22.955 -4.716 1.00 43.53 287 ALA A N 1
ATOM 2302 C CA . ALA A 1 287 ? 24.892 22.318 -3.657 1.00 43.53 287 ALA A CA 1
ATOM 2303 C C . ALA A 1 287 ? 26.345 22.826 -3.625 1.00 43.53 287 ALA A C 1
ATOM 2305 O O . ALA A 1 287 ? 26.901 22.987 -2.541 1.00 43.53 287 ALA A O 1
ATOM 2306 N N . GLN A 1 288 ? 26.932 23.147 -4.784 1.00 33.78 288 GLN A N 1
ATOM 2307 C CA . GLN A 1 288 ? 28.278 23.732 -4.877 1.00 33.78 288 GLN A CA 1
ATOM 2308 C C . GLN A 1 288 ? 28.353 25.188 -4.395 1.00 33.78 288 GLN A C 1
ATOM 2310 O O . GLN A 1 288 ? 29.407 25.618 -3.952 1.00 33.78 288 GLN A O 1
ATOM 2315 N N . ILE A 1 289 ? 27.247 25.938 -4.419 1.00 35.03 289 ILE A N 1
ATOM 2316 C CA . ILE A 1 289 ? 27.186 27.325 -3.909 1.00 35.03 289 ILE A CA 1
ATOM 2317 C C . ILE A 1 289 ? 27.080 27.371 -2.366 1.00 35.03 289 ILE A C 1
ATOM 2319 O O . ILE A 1 289 ? 27.159 28.440 -1.762 1.00 35.03 289 ILE A O 1
ATOM 2323 N N . LYS A 1 290 ? 26.885 26.222 -1.704 1.00 32.78 290 LYS A N 1
ATOM 2324 C CA . LYS A 1 290 ? 26.717 26.115 -0.243 1.00 32.78 290 LYS A CA 1
ATOM 2325 C C . LYS A 1 290 ? 27.864 25.407 0.490 1.00 32.78 290 LYS A C 1
ATOM 2327 O O . LYS A 1 290 ? 27.704 25.120 1.677 1.00 32.78 290 LYS A O 1
ATOM 2332 N N . GLN A 1 291 ? 28.978 25.135 -0.185 1.00 32.38 291 GLN A N 1
ATOM 2333 C CA . GLN A 1 291 ? 30.261 24.835 0.462 1.00 32.38 291 GLN A CA 1
ATOM 2334 C C . GLN A 1 291 ? 31.128 26.089 0.447 1.00 32.38 291 GLN A C 1
ATOM 2336 O O . GLN A 1 291 ? 31.832 26.300 1.456 1.00 32.38 291 GLN A O 1
#